Protein AF-E0DDF2-F1 (afdb_monomer_lite)

InterPro domains:
  IPR001127 Phosphotransferase system, sugar-specific permease EIIA type 1 [PF00358] (180-306)
  IPR001127 Phosphotransferase system, sugar-specific permease EIIA type 1 [PS51093] (196-305)
  IPR011055 Duplicated hybrid motif [G3DSA:2.70.70.10] (173-334)
  IPR011055 Duplicated hybrid motif [SSF51261] (172-332)
  IPR050890 Phosphotransferase system EIIA component [PTHR45008] (146-315)

Foldseek 3Di:
DPVCLLVVLVPPLADDLVSLVVLVVVCVVPVDPVSVVSCLSHPPVSHDVVVVVCCVPPPVLVVVCLPDPVSVLVVVVVVLVVDDVDDDDSLSSLLVSLVSQLSNCVVVVNLLSNLVSLLSNLSSCLVVVVLVVSVVSLVVSVVSCVVVVPPNDPSVVSVVSSVVSVVVVVVVVQVLQKDFFFAQAWAFKAALVPADPVRCVLFPPFFIWGDHPFQWGFGRAWAWFADAPPLRQKTWGWDATPVGWIWIKIKGFQAPPPPDDNPFKDAPDDHGDTDHGRHTGIGGDPCRRCVDPPNRRIIIIGGNDTRDPWDKDADDDPVPDRTDHGGHGGIMTGD

Radius of gyration: 32.61 Å; chains: 1; bounding box: 84×40×77 Å

Secondary structure (DSSP, 8-state):
--HHHHHHHHHSSS--HHHHHHHHHHHHHS--HHHHHHHTTS-GGGS-HHHHHHHHHHTHHHHHTTT-HHHHHHHHHHHHHT--SS---HHHHHHHHHHHHHHHHHHTT-HHHHHHHHHHHHHHHHHTT-HHHHHHHHHHHHHHHHHHT---S-HHHHHHHHHHHHHHHHHHHHHHTEEEEEPSS-EEEEEGGGS-HHHHTTSTTSEEEEEESSSEEE-SSSEEEEEE-TTS-EEEEEEE-TTS-EEEEEEE---SSS---GGGEEE---TT-EE-TT-EEEEE-HHHHT-SS-----EEEEEEEE-SS-EEEE-S-TTT-SEE-TTSEEEEEE-

Structure (mmCIF, N/CA/C/O backbone):
data_AF-E0DDF2-F1
#
_entry.id   AF-E0DDF2-F1
#
loop_
_atom_site.group_PDB
_atom_site.id
_atom_site.type_symbol
_atom_site.label_atom_id
_atom_site.label_alt_id
_atom_site.label_comp_id
_atom_site.label_asym_id
_atom_site.label_entity_id
_atom_site.label_seq_id
_atom_site.pdbx_PDB_ins_code
_atom_site.Cartn_x
_atom_site.Cartn_y
_atom_site.Cartn_z
_atom_site.occupancy
_atom_site.B_iso_or_equiv
_atom_site.auth_seq_id
_atom_site.auth_comp_id
_atom_site.auth_asym_id
_atom_site.auth_atom_id
_atom_site.pdbx_PDB_model_num
ATOM 1 N N . MET A 1 1 ? -33.109 -5.011 15.649 1.00 47.28 1 MET A N 1
ATOM 2 C CA . MET A 1 1 ? -33.188 -4.434 17.006 1.00 47.28 1 MET A CA 1
ATOM 3 C C . MET A 1 1 ? -34.199 -3.302 16.941 1.00 47.28 1 MET A C 1
ATOM 5 O O . MET A 1 1 ? -34.095 -2.498 16.024 1.00 47.28 1 MET A O 1
ATOM 9 N N . ASN A 1 2 ? -35.231 -3.294 17.784 1.00 40.03 2 ASN A N 1
ATOM 10 C CA . ASN A 1 2 ? -36.272 -2.268 17.706 1.00 40.03 2 ASN A CA 1
ATOM 11 C C . ASN A 1 2 ? -35.767 -1.014 18.437 1.00 40.03 2 ASN A C 1
ATOM 13 O O . ASN A 1 2 ? -35.813 -0.964 19.662 1.00 40.03 2 ASN A O 1
ATOM 17 N N . GLU A 1 3 ? -35.213 -0.042 17.704 1.00 34.09 3 GLU A N 1
ATOM 18 C CA . GLU A 1 3 ? -34.589 1.175 18.264 1.00 34.09 3 GLU A CA 1
ATOM 19 C C . GLU A 1 3 ? -35.489 1.890 19.281 1.00 34.09 3 GLU A C 1
ATOM 21 O O . GLU A 1 3 ? -35.003 2.403 20.284 1.00 34.09 3 GLU A O 1
ATOM 26 N N . SER A 1 4 ? -36.810 1.840 19.081 1.00 39.66 4 SER A N 1
ATOM 27 C CA . SER A 1 4 ? -37.793 2.420 20.000 1.00 39.66 4 SER A CA 1
ATOM 28 C C . SER A 1 4 ? -37.788 1.786 21.395 1.00 39.66 4 SER A C 1
ATOM 30 O O . SER A 1 4 ? -38.048 2.488 22.367 1.00 39.66 4 SER A O 1
ATOM 32 N N . PHE A 1 5 ? -37.513 0.482 21.508 1.00 43.34 5 PHE A N 1
ATOM 33 C CA . PHE A 1 5 ? -37.428 -0.214 22.797 1.00 43.34 5 PHE A CA 1
ATOM 34 C C . PHE A 1 5 ? -36.179 0.232 23.559 1.00 43.34 5 PHE A C 1
ATOM 36 O O . PHE A 1 5 ? -36.259 0.637 24.714 1.00 43.34 5 PHE A O 1
ATOM 43 N N . VAL A 1 6 ? -35.030 0.218 22.875 1.00 41.41 6 VAL A N 1
ATOM 44 C CA . VAL A 1 6 ? -33.732 0.580 23.457 1.00 41.41 6 VAL A CA 1
ATOM 45 C C . VAL A 1 6 ? -33.752 2.040 23.911 1.00 41.41 6 VAL A C 1
ATOM 47 O O . VAL A 1 6 ? -33.393 2.335 25.044 1.00 41.41 6 VAL A O 1
ATOM 50 N N . LEU A 1 7 ? -34.263 2.951 23.079 1.00 37.88 7 LEU A N 1
ATOM 51 C CA . LEU A 1 7 ? -34.379 4.371 23.419 1.00 37.88 7 LEU A CA 1
ATOM 52 C C . LEU A 1 7 ? -35.390 4.635 24.546 1.00 37.88 7 LEU A C 1
ATOM 54 O O . LEU A 1 7 ? -35.121 5.465 25.411 1.00 37.88 7 LEU A O 1
ATOM 58 N N . GLY A 1 8 ? -36.519 3.918 24.575 1.00 43.19 8 GLY A N 1
ATOM 59 C CA . GLY A 1 8 ? -37.520 4.037 25.640 1.00 43.19 8 GLY A CA 1
ATOM 60 C C . GLY A 1 8 ? -36.977 3.622 27.009 1.00 43.19 8 GLY A C 1
ATOM 61 O O . GLY A 1 8 ? -37.145 4.355 27.981 1.00 43.19 8 GLY A O 1
ATOM 62 N N . HIS A 1 9 ? -36.249 2.503 27.061 1.00 42.69 9 HIS A N 1
ATOM 63 C CA . HIS A 1 9 ? -35.613 1.999 28.282 1.00 42.69 9 HIS A CA 1
ATOM 64 C C . HIS A 1 9 ? -34.441 2.883 28.746 1.00 42.69 9 HIS A C 1
ATOM 66 O O . HIS A 1 9 ? -34.263 3.110 29.939 1.00 42.69 9 HIS A O 1
ATOM 72 N N . ILE A 1 10 ? -33.669 3.444 27.803 1.00 41.03 10 ILE A N 1
ATOM 73 C CA . ILE A 1 10 ? -32.595 4.414 28.088 1.00 41.03 10 ILE A CA 1
ATOM 74 C C . ILE A 1 10 ? -33.149 5.701 28.728 1.00 41.03 10 ILE A C 1
ATOM 76 O O . ILE A 1 10 ? -32.475 6.319 29.552 1.00 41.03 10 ILE A O 1
ATOM 80 N N . MET A 1 11 ? -34.365 6.125 28.369 1.00 37.31 11 MET A N 1
ATOM 81 C CA . MET A 1 11 ? -34.932 7.405 28.812 1.00 37.31 11 MET A CA 1
ATOM 82 C C . MET A 1 11 ? -35.699 7.352 30.144 1.00 37.31 11 MET A C 1
ATOM 84 O O . MET A 1 11 ? -35.836 8.391 30.792 1.00 37.31 11 MET A O 1
ATOM 88 N N . SER A 1 12 ? -36.202 6.194 30.582 1.00 45.25 12 SER A N 1
ATOM 89 C CA . SER A 1 12 ? -37.216 6.131 31.649 1.00 45.25 12 SER A CA 1
ATOM 90 C C . SER A 1 12 ? -36.686 6.115 33.091 1.00 45.25 12 SER A C 1
ATOM 92 O O . SER A 1 12 ? -37.494 6.218 34.012 1.00 45.25 12 SER A O 1
ATOM 94 N N . ARG A 1 13 ? -35.366 6.026 33.335 1.00 42.06 13 ARG A N 1
ATOM 95 C CA . ARG A 1 13 ? -34.707 5.846 34.664 1.00 42.06 13 ARG A CA 1
ATOM 96 C C . ARG A 1 13 ? -35.152 4.619 35.489 1.00 42.06 13 ARG A C 1
ATOM 98 O O . ARG A 1 13 ? -34.381 4.195 36.339 1.00 42.06 13 ARG A O 1
ATOM 105 N N . ASN A 1 14 ? -36.324 4.049 35.221 1.00 49.50 14 ASN A N 1
ATOM 106 C CA . ASN A 1 14 ? -36.856 2.791 35.735 1.00 49.50 14 ASN A CA 1
ATOM 107 C C . ASN A 1 14 ? -37.326 1.937 34.558 1.00 49.50 14 ASN A C 1
ATOM 109 O O . ASN A 1 14 ? -37.893 2.461 33.595 1.00 49.50 14 ASN A O 1
ATOM 113 N N . SER A 1 15 ? -37.138 0.630 34.657 1.00 58.69 15 SER A N 1
ATOM 114 C CA . SER A 1 15 ? -37.606 -0.322 33.659 1.00 58.69 15 SER A CA 1
ATOM 115 C C . SER A 1 15 ? -39.125 -0.409 33.654 1.00 58.69 15 SER A C 1
ATOM 117 O O . SER A 1 15 ? -39.745 -0.620 34.692 1.00 58.69 15 SER A O 1
ATOM 119 N N . ASP A 1 16 ? -39.728 -0.235 32.479 1.00 72.19 16 ASP A N 1
ATOM 120 C CA . ASP A 1 16 ? -41.154 -0.492 32.279 1.00 72.19 16 ASP A CA 1
ATOM 121 C C . ASP A 1 16 ? -41.422 -2.007 32.427 1.00 72.19 16 ASP A C 1
ATOM 123 O O . ASP A 1 16 ? -40.876 -2.786 31.635 1.00 72.19 16 ASP A O 1
ATOM 127 N N . PRO A 1 17 ? -42.232 -2.446 33.414 1.00 73.38 17 PRO A N 1
ATOM 128 C CA . PRO A 1 17 ? -42.495 -3.862 33.662 1.00 73.38 17 PRO A CA 1
ATOM 129 C C . PRO A 1 17 ? -43.060 -4.611 32.450 1.00 73.38 17 PRO A C 1
ATOM 131 O O . PRO A 1 17 ? -42.667 -5.753 32.217 1.00 73.38 17 PRO A O 1
ATOM 134 N N . GLU A 1 18 ? -43.910 -3.975 31.634 1.00 74.44 18 GLU A N 1
ATOM 135 C CA . GLU A 1 18 ? -44.466 -4.609 30.428 1.00 74.44 18 GLU A CA 1
ATOM 136 C C . GLU A 1 18 ? -43.384 -4.823 29.360 1.00 74.44 18 GLU A C 1
ATOM 138 O O . GLU A 1 18 ? -43.376 -5.825 28.641 1.00 74.44 18 GLU A O 1
ATOM 143 N N . MET A 1 19 ? -42.425 -3.897 29.268 1.00 68.31 19 MET A N 1
ATOM 144 C CA . MET A 1 19 ? -41.286 -4.024 28.359 1.00 68.31 19 MET A CA 1
ATOM 145 C C . MET A 1 19 ? -40.302 -5.099 28.815 1.00 68.31 19 MET A C 1
ATOM 147 O O . MET A 1 19 ? -39.782 -5.833 27.973 1.00 68.31 19 MET A O 1
ATOM 151 N N . VAL A 1 20 ? -40.062 -5.214 30.123 1.00 73.75 20 VAL A N 1
ATOM 152 C CA . VAL A 1 20 ? -39.233 -6.284 30.694 1.00 73.75 20 VAL A CA 1
ATOM 153 C C . VAL A 1 20 ? -39.863 -7.643 30.420 1.00 73.75 20 VAL A C 1
ATOM 155 O O . VAL A 1 20 ? -39.198 -8.526 29.879 1.00 73.75 20 VAL A O 1
ATOM 158 N N . GLU A 1 21 ? -41.155 -7.797 30.713 1.00 79.38 21 GLU A N 1
ATOM 159 C CA . GLU A 1 21 ? -41.890 -9.041 30.481 1.00 79.38 21 GLU A CA 1
ATOM 160 C C . GLU A 1 21 ? -41.863 -9.438 29.000 1.00 79.38 21 GLU A C 1
ATOM 162 O O . GLU A 1 21 ? -41.569 -10.585 28.659 1.00 79.38 21 GLU A O 1
ATOM 167 N N . ARG A 1 22 ? -42.063 -8.468 28.102 1.00 77.88 22 ARG A N 1
ATOM 168 C CA . ARG A 1 22 ? -41.982 -8.687 26.658 1.00 77.88 22 ARG A CA 1
ATOM 169 C C . ARG A 1 22 ? -40.586 -9.102 26.197 1.00 77.88 22 ARG A C 1
ATOM 171 O O . ARG A 1 22 ? -40.472 -10.054 25.430 1.00 77.88 22 ARG A O 1
ATOM 178 N N . ALA A 1 23 ? -39.532 -8.421 26.642 1.00 69.50 23 ALA A N 1
ATOM 179 C CA . ALA A 1 23 ? -38.158 -8.746 26.256 1.00 69.50 23 ALA A CA 1
ATOM 180 C C . ALA A 1 23 ? -37.738 -10.135 26.763 1.00 69.50 23 ALA A C 1
ATOM 182 O O . ALA A 1 23 ? -37.105 -10.903 26.034 1.00 69.50 23 ALA A O 1
ATOM 183 N N . VAL A 1 24 ? -38.149 -10.491 27.983 1.00 75.50 24 VAL A N 1
ATOM 184 C CA . VAL A 1 24 ? -37.951 -11.830 28.545 1.00 75.50 24 VAL A CA 1
ATOM 185 C C . VAL A 1 24 ? -38.711 -12.878 27.731 1.00 75.50 24 VAL A C 1
ATOM 187 O O . VAL A 1 24 ? -38.123 -13.895 27.370 1.00 75.50 24 VAL A O 1
ATOM 190 N N . ALA A 1 25 ? -39.976 -12.633 27.381 1.00 80.00 25 ALA A N 1
ATOM 191 C CA . ALA A 1 25 ? -40.775 -13.553 26.571 1.00 80.00 25 ALA A CA 1
ATOM 192 C C . ALA A 1 25 ? -40.209 -13.730 25.146 1.00 80.00 25 ALA A C 1
ATOM 194 O O . ALA A 1 25 ? -40.162 -14.844 24.614 1.00 80.00 25 ALA A O 1
ATOM 195 N N . GLU A 1 26 ? -39.729 -12.652 24.522 1.00 75.19 26 GLU A N 1
ATOM 196 C CA . GLU A 1 26 ? -39.063 -12.684 23.213 1.00 75.19 26 GLU A CA 1
ATOM 197 C C . GLU A 1 26 ? -37.745 -13.481 23.272 1.00 75.19 26 GLU A C 1
ATOM 199 O O . GLU A 1 26 ? -37.469 -14.291 22.384 1.00 75.19 26 GLU A O 1
ATOM 204 N N . TYR A 1 27 ? -36.953 -13.329 24.338 1.00 69.94 27 TYR A N 1
ATOM 205 C CA . TYR A 1 27 ? -35.747 -14.132 24.555 1.00 69.94 27 TYR A CA 1
ATOM 206 C C . TYR A 1 27 ? -36.058 -15.610 24.833 1.00 69.94 27 TYR A C 1
ATOM 208 O O . TYR A 1 27 ? -35.448 -16.485 24.224 1.00 69.94 27 TYR A O 1
ATOM 216 N N . GLN A 1 28 ? -37.027 -15.908 25.698 1.00 75.81 28 GLN A N 1
ATOM 217 C CA . GLN A 1 28 ? -37.405 -17.285 26.034 1.00 75.81 28 GLN A CA 1
ATOM 218 C C . GLN A 1 28 ? -37.982 -18.038 24.830 1.00 75.81 28 GLN A C 1
ATOM 220 O O . GLN A 1 28 ? -37.695 -19.219 24.641 1.00 75.81 28 GLN A O 1
ATOM 225 N N . SER A 1 29 ? -38.777 -17.359 23.999 1.00 75.69 29 SER A N 1
ATOM 226 C CA . SER A 1 29 ? -39.331 -17.946 22.775 1.00 75.69 29 SER A CA 1
ATOM 227 C C . SER A 1 29 ? -38.285 -18.099 21.668 1.00 75.69 29 SER A C 1
ATOM 229 O O . SER A 1 29 ? -38.310 -19.090 20.940 1.00 75.69 29 SER A O 1
ATOM 231 N N . THR A 1 30 ? -37.361 -17.140 21.534 1.00 71.38 30 THR A N 1
ATOM 232 C CA . THR A 1 30 ? -36.299 -17.155 20.519 1.00 71.38 30 THR A CA 1
ATOM 233 C C . THR A 1 30 ? -34.962 -16.692 21.123 1.00 71.38 30 THR A C 1
ATOM 235 O O . THR A 1 30 ? -34.623 -15.507 21.035 1.00 71.38 30 THR A O 1
ATOM 238 N N . PRO A 1 31 ? -34.159 -17.605 21.703 1.00 62.78 31 PRO A N 1
ATOM 239 C CA . PRO A 1 31 ? -32.922 -17.266 22.410 1.00 62.78 31 PRO A CA 1
ATOM 240 C C . PRO A 1 31 ? -31.764 -17.030 21.431 1.00 62.78 31 PRO A C 1
ATOM 242 O O . PRO A 1 31 ? -30.833 -17.824 21.318 1.00 62.78 31 PRO A O 1
ATOM 245 N N . ASN A 1 32 ? -31.844 -15.938 20.673 1.00 57.59 32 ASN A N 1
ATOM 246 C CA . ASN A 1 32 ? -30.799 -15.490 19.755 1.00 57.59 32 ASN A CA 1
ATOM 247 C C . ASN A 1 32 ? -30.036 -14.281 20.331 1.00 57.59 32 ASN A C 1
ATOM 249 O O . ASN A 1 32 ? -30.496 -13.629 21.268 1.00 57.59 32 ASN A O 1
ATOM 253 N N . LEU A 1 33 ? -28.889 -13.943 19.727 1.00 48.81 33 LEU A N 1
ATOM 254 C CA . LEU A 1 33 ? -28.048 -12.821 20.166 1.00 48.81 33 LEU A CA 1
ATOM 255 C C . LEU A 1 33 ? -28.811 -11.486 20.226 1.00 48.81 33 LEU A C 1
ATOM 257 O O . LEU A 1 33 ? -28.581 -10.691 21.127 1.00 48.81 33 LEU A O 1
ATOM 261 N N . THR A 1 34 ? -29.732 -11.235 19.293 1.00 50.34 34 THR A N 1
ATOM 262 C CA . THR A 1 34 ? -30.491 -9.972 19.256 1.00 50.34 34 THR A CA 1
ATOM 263 C C . THR A 1 34 ? -31.396 -9.837 20.478 1.00 50.34 34 THR A C 1
ATOM 265 O O . THR A 1 34 ? -31.413 -8.788 21.125 1.00 50.34 34 THR A O 1
ATOM 268 N N . ASN A 1 35 ? -32.109 -10.905 20.828 1.00 57.16 35 ASN A N 1
ATOM 269 C CA . ASN A 1 35 ? -33.004 -10.909 21.979 1.00 57.16 35 ASN A CA 1
ATOM 270 C C . ASN A 1 35 ? -32.207 -10.933 23.290 1.00 57.16 35 ASN A C 1
ATOM 272 O O . ASN A 1 35 ? -32.571 -10.239 24.231 1.00 57.16 35 ASN A O 1
ATOM 276 N N . PHE A 1 36 ? -31.061 -11.620 23.329 1.00 59.72 36 PHE A N 1
ATOM 277 C CA . PHE A 1 36 ? -30.153 -11.571 24.477 1.00 59.72 36 PHE A CA 1
ATOM 278 C C . PHE A 1 36 ? -29.590 -10.164 24.723 1.00 59.72 36 PHE A C 1
ATOM 280 O O . PHE A 1 36 ? -29.654 -9.661 25.841 1.00 59.72 36 PHE A O 1
ATOM 287 N N . CYS A 1 37 ? -29.100 -9.478 23.683 1.00 56.78 37 CYS A N 1
ATOM 288 C CA . CYS A 1 37 ? -28.603 -8.107 23.815 1.00 56.78 37 CYS A CA 1
ATOM 289 C C . CYS A 1 37 ? -29.676 -7.144 24.332 1.00 56.78 37 CYS A C 1
ATOM 291 O O . CYS A 1 37 ? -29.337 -6.156 24.966 1.00 56.78 37 CYS A O 1
ATOM 293 N N . THR A 1 38 ? -30.954 -7.439 24.094 1.00 59.47 38 THR A N 1
ATOM 294 C CA . THR A 1 38 ? -32.079 -6.648 24.604 1.00 59.47 38 THR A CA 1
ATOM 295 C C . THR A 1 38 ? -32.208 -6.773 26.129 1.00 59.47 38 THR A C 1
ATOM 297 O O . THR A 1 38 ? -32.502 -5.785 26.798 1.00 59.47 38 THR A O 1
ATOM 300 N N . LEU A 1 39 ? -31.894 -7.947 26.691 1.00 62.03 39 LEU A N 1
ATOM 301 C CA . LEU A 1 39 ? -31.869 -8.178 28.139 1.00 62.03 39 LEU A CA 1
ATOM 302 C C . LEU A 1 39 ? -30.720 -7.447 28.846 1.00 62.03 39 LEU A C 1
ATOM 304 O O . LEU A 1 39 ? -30.860 -7.097 30.011 1.00 62.03 39 LEU A O 1
ATOM 308 N N . LEU A 1 40 ? -29.611 -7.168 28.149 1.00 58.00 40 LEU A N 1
ATOM 309 C CA . LEU A 1 40 ? -28.459 -6.441 28.712 1.00 58.00 40 LEU A CA 1
ATOM 310 C C . LEU A 1 40 ? -28.775 -4.987 29.088 1.00 58.00 40 LEU A C 1
ATOM 312 O O . LEU A 1 40 ? -27.996 -4.355 29.798 1.00 58.00 40 LEU A O 1
ATOM 316 N N . PHE A 1 41 ? -29.895 -4.453 28.601 1.00 57.28 41 PHE A N 1
ATOM 317 C CA . PHE A 1 41 ? -30.363 -3.109 28.930 1.00 57.28 41 PHE A CA 1
ATOM 318 C C . PHE A 1 41 ? -31.351 -3.092 30.102 1.00 57.28 41 PHE A C 1
ATOM 320 O O . PHE A 1 41 ? -31.771 -2.010 30.501 1.00 57.28 41 PHE A O 1
ATOM 327 N N . ILE A 1 42 ? -31.708 -4.256 30.657 1.00 62.34 42 ILE A N 1
ATOM 328 C CA . ILE A 1 42 ? -32.617 -4.384 31.797 1.00 62.34 42 ILE A CA 1
ATOM 329 C C . ILE A 1 42 ? -31.780 -4.518 33.085 1.00 62.34 42 ILE A C 1
ATOM 331 O O . ILE A 1 42 ? -30.858 -5.337 33.128 1.00 62.34 42 ILE A O 1
ATOM 335 N N . PRO A 1 43 ? -32.086 -3.750 34.147 1.00 58.94 43 PRO A N 1
ATOM 336 C CA . PRO A 1 43 ? -31.585 -3.959 35.496 1.00 58.94 43 PRO A CA 1
ATOM 337 C C . PRO A 1 43 ? -31.579 -5.434 35.898 1.00 58.94 43 PRO A C 1
ATOM 339 O O . PRO A 1 43 ? -32.621 -6.086 35.838 1.00 58.94 43 PRO A O 1
ATOM 342 N N . PRO A 1 44 ? -30.457 -5.967 36.406 1.00 57.41 44 PRO A N 1
ATOM 343 C CA . PRO A 1 44 ? -30.418 -7.340 36.899 1.00 57.41 44 PRO A CA 1
ATOM 344 C C . PRO A 1 44 ? -31.451 -7.619 37.998 1.00 57.41 44 PRO A C 1
ATOM 346 O O . PRO A 1 44 ? -31.954 -8.731 38.088 1.00 57.41 44 PRO A O 1
ATOM 349 N N . ALA A 1 45 ? -31.792 -6.609 38.807 1.00 59.88 45 ALA A N 1
ATOM 350 C CA . ALA A 1 45 ? -32.824 -6.710 39.840 1.00 59.88 45 ALA A CA 1
ATOM 351 C C . ALA A 1 45 ? -34.248 -6.873 39.274 1.00 59.88 45 ALA A C 1
ATOM 353 O O . ALA A 1 45 ? -35.112 -7.400 39.970 1.00 59.88 45 ALA A O 1
ATOM 354 N N . ASP A 1 46 ? -34.469 -6.453 38.026 1.00 67.56 46 ASP A N 1
ATOM 355 C CA . ASP A 1 46 ? -35.772 -6.490 37.359 1.00 67.56 46 ASP A CA 1
ATOM 356 C C . ASP A 1 46 ? -35.902 -7.707 36.423 1.00 67.56 46 ASP A C 1
ATOM 358 O O . ASP A 1 46 ? -36.978 -7.975 35.890 1.00 67.56 46 ASP A O 1
ATOM 362 N N . LEU A 1 47 ? -34.827 -8.482 36.233 1.00 66.38 47 LEU A N 1
ATOM 363 C CA . LEU A 1 47 ? -34.855 -9.726 35.468 1.00 66.38 47 LEU A CA 1
ATOM 364 C C . LEU A 1 47 ? -35.346 -10.901 36.333 1.00 66.38 47 LEU A C 1
ATOM 366 O O . LEU A 1 47 ? -34.944 -11.034 37.492 1.00 66.38 47 LEU A O 1
ATOM 370 N N . PRO A 1 48 ? -36.158 -11.822 35.782 1.00 71.62 48 PRO A N 1
ATOM 371 C CA . PRO A 1 48 ? -36.540 -13.034 36.495 1.00 71.62 48 PRO A CA 1
ATOM 372 C C . PRO A 1 48 ? -35.317 -13.880 36.858 1.00 71.62 48 PRO A C 1
ATOM 374 O O . PRO A 1 48 ? -34.433 -14.086 36.023 1.00 71.62 48 PRO A O 1
ATOM 377 N N . ALA A 1 49 ? -35.317 -14.460 38.062 1.00 64.31 49 ALA A N 1
ATOM 378 C CA . ALA A 1 49 ? -34.254 -15.360 38.522 1.00 64.31 49 ALA A CA 1
ATOM 379 C C . ALA A 1 49 ? -33.976 -16.492 37.518 1.00 64.31 49 ALA A C 1
ATOM 381 O O . ALA A 1 49 ? -32.828 -16.798 37.244 1.00 64.31 49 ALA A O 1
ATOM 382 N N . THR A 1 50 ? -35.011 -17.006 36.846 1.00 65.44 50 THR A N 1
ATOM 383 C CA . THR A 1 50 ? -34.882 -18.037 35.804 1.00 65.44 50 THR A CA 1
ATOM 384 C C . THR A 1 50 ? -34.039 -17.612 34.603 1.00 65.44 50 THR A C 1
ATOM 386 O O . THR A 1 50 ? -33.454 -18.466 33.957 1.00 65.44 50 THR A O 1
ATOM 389 N N . VAL A 1 51 ? -33.988 -16.319 34.266 1.00 60.88 51 VAL A N 1
ATOM 390 C CA . VAL A 1 51 ? -33.103 -15.803 33.208 1.00 60.88 51 VAL A CA 1
ATOM 391 C C . VAL A 1 51 ? -31.667 -15.774 33.725 1.00 60.88 51 VAL A C 1
ATOM 393 O O . VAL A 1 51 ? -30.763 -16.225 33.032 1.00 60.88 51 VAL A O 1
ATOM 396 N N . LEU A 1 52 ? -31.468 -15.312 34.962 1.00 52.81 52 LEU A N 1
ATOM 397 C CA . LEU A 1 52 ? -30.163 -15.255 35.628 1.00 52.81 52 LEU A CA 1
ATOM 398 C C . LEU A 1 52 ? -29.588 -16.641 35.963 1.00 52.81 52 LEU A C 1
ATOM 400 O O . LEU A 1 52 ? -28.372 -16.777 36.023 1.00 52.81 52 LEU A O 1
ATOM 404 N N . ASP A 1 53 ? -30.441 -17.652 36.126 1.00 52.09 53 ASP A N 1
ATOM 405 C CA . ASP A 1 53 ? -30.085 -19.057 36.364 1.00 52.09 53 ASP A CA 1
ATOM 406 C C . ASP A 1 53 ? -29.785 -19.825 35.060 1.00 52.09 53 ASP A C 1
ATOM 408 O O . ASP A 1 53 ? -29.131 -20.867 35.099 1.00 52.09 53 ASP A O 1
ATOM 412 N N . ASP A 1 54 ? -30.221 -19.309 3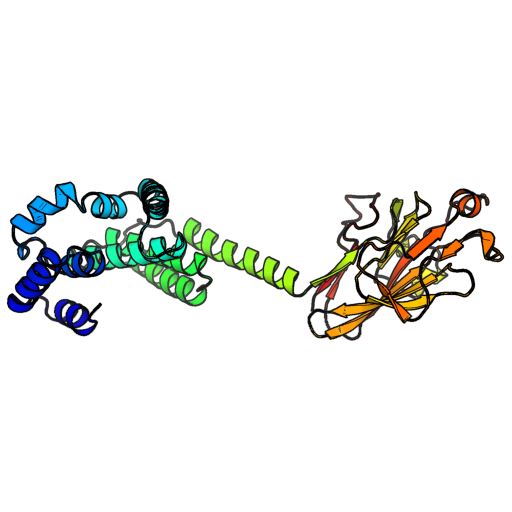3.902 1.00 48.56 54 ASP A N 1
ATOM 413 C CA . ASP A 1 54 ? -29.941 -19.847 32.553 1.00 48.56 54 ASP A CA 1
ATOM 414 C C . ASP A 1 54 ? -28.662 -19.214 31.940 1.00 48.56 54 ASP A C 1
ATOM 416 O O . ASP A 1 54 ? -27.964 -19.805 31.108 1.00 48.56 54 ASP A O 1
ATOM 420 N N . VAL A 1 55 ? -28.287 -18.018 32.420 1.00 42.66 55 VAL A N 1
ATOM 421 C CA . VAL A 1 55 ? -27.040 -17.288 32.101 1.00 42.66 55 VAL A CA 1
ATOM 422 C C . VAL A 1 55 ? -25.734 -18.059 32.418 1.00 42.66 55 VAL A C 1
ATOM 424 O O . VAL A 1 55 ? -24.805 -17.958 31.603 1.00 42.66 55 VAL A O 1
ATOM 427 N N . PRO A 1 56 ? -25.619 -18.884 33.486 1.00 38.59 56 PRO A N 1
ATOM 428 C CA . PRO A 1 56 ? -24.438 -19.693 33.791 1.00 38.59 56 PRO A CA 1
ATOM 429 C C . PRO A 1 56 ? -24.069 -20.667 32.664 1.00 38.59 56 PRO A C 1
ATOM 431 O O . PRO A 1 56 ? -22.902 -21.006 32.497 1.00 38.59 56 PRO A O 1
ATOM 434 N N . GLY A 1 57 ? -25.053 -21.109 31.870 1.00 43.19 57 GLY A N 1
ATOM 435 C CA . GLY A 1 57 ? -24.849 -22.100 30.810 1.00 43.19 57 GLY A CA 1
ATOM 436 C C . GLY A 1 57 ? -24.755 -21.536 29.391 1.00 43.19 57 GLY A C 1
ATOM 437 O O . GLY A 1 57 ? -24.156 -22.185 28.539 1.00 43.19 57 GLY A O 1
ATOM 438 N N . ARG A 1 58 ? -25.355 -20.367 29.109 1.00 43.19 58 ARG A N 1
ATOM 439 C CA . ARG A 1 58 ? -25.487 -19.848 27.728 1.00 43.19 58 ARG A CA 1
ATOM 440 C C . ARG A 1 58 ? -24.826 -18.493 27.459 1.00 43.19 58 ARG A C 1
ATOM 442 O O . ARG A 1 58 ? -24.625 -18.166 26.295 1.00 43.19 58 ARG A O 1
ATOM 449 N N . PHE A 1 59 ? -24.480 -17.714 28.494 1.00 45.88 59 PHE A N 1
ATOM 450 C CA . PHE A 1 59 ? -23.972 -16.338 28.325 1.00 45.88 59 PHE A CA 1
ATOM 451 C C . PHE A 1 59 ? -22.896 -15.893 29.331 1.00 45.88 59 PHE A C 1
ATOM 453 O O . PHE A 1 59 ? -22.433 -14.755 29.265 1.00 45.88 59 PHE A O 1
ATOM 460 N N . THR A 1 60 ? -22.436 -16.785 30.213 1.00 43.66 60 THR A N 1
ATOM 461 C CA . THR A 1 60 ? -21.273 -16.554 31.102 1.00 43.66 60 THR A CA 1
ATOM 462 C C . THR A 1 60 ? -20.028 -16.136 30.324 1.00 43.66 60 THR A C 1
ATOM 464 O O . THR A 1 60 ? -19.236 -15.310 30.772 1.00 43.66 60 THR A O 1
ATOM 467 N N . GLU A 1 61 ? -19.909 -16.633 29.103 1.00 42.75 61 GLU A N 1
ATOM 468 C CA . GLU A 1 61 ? -18.858 -16.296 28.152 1.00 42.75 61 GLU A CA 1
ATOM 469 C C . GLU A 1 61 ? -18.912 -14.822 27.697 1.00 42.75 61 GLU A C 1
ATOM 471 O O . GLU A 1 61 ? -17.884 -14.161 27.574 1.00 42.75 61 GLU A O 1
ATOM 476 N N . LEU A 1 62 ? -20.113 -14.252 27.543 1.00 44.75 62 LEU A N 1
ATOM 477 C CA . LEU A 1 62 ? -20.320 -12.834 27.222 1.00 44.75 62 LEU A CA 1
ATOM 478 C C . LEU A 1 62 ? -20.011 -11.915 28.407 1.00 44.75 62 LEU A C 1
ATOM 480 O O . LEU A 1 62 ? -19.589 -10.780 28.208 1.00 44.75 62 LEU A O 1
ATOM 484 N N . THR A 1 63 ? -20.152 -12.402 29.639 1.00 43.94 63 THR A N 1
ATOM 485 C CA . THR A 1 63 ? -19.686 -11.682 30.831 1.00 43.94 63 THR A CA 1
ATOM 486 C C . THR A 1 63 ? -18.160 -11.743 30.958 1.00 43.94 63 THR A C 1
ATOM 488 O O . THR A 1 63 ? -17.544 -10.748 31.331 1.00 43.94 63 THR A O 1
ATOM 491 N N . GLN A 1 64 ? -17.524 -12.854 30.569 1.00 43.38 64 GLN A N 1
ATOM 492 C CA . GLN A 1 64 ? -16.059 -12.985 30.503 1.00 43.38 64 GLN A CA 1
ATOM 493 C C . GLN A 1 64 ? -15.437 -12.088 29.415 1.00 43.38 64 GLN A C 1
ATOM 495 O O . GLN A 1 64 ? -14.406 -11.455 29.656 1.00 43.38 64 GLN A O 1
ATOM 500 N N . LEU A 1 65 ? -16.131 -11.910 28.283 1.00 44.53 65 LEU A N 1
ATOM 501 C CA . LEU A 1 65 ? -15.802 -10.933 27.232 1.00 44.53 65 LEU A CA 1
ATOM 502 C C . LEU A 1 65 ? -15.766 -9.473 27.718 1.00 44.53 65 LEU A C 1
ATOM 504 O O . LEU A 1 65 ? -15.176 -8.599 27.083 1.00 44.53 65 LEU A O 1
ATOM 508 N N . LEU A 1 66 ? -16.415 -9.179 28.844 1.00 45.81 66 LEU A N 1
ATOM 509 C CA . LEU A 1 66 ? -16.449 -7.842 29.426 1.00 45.81 66 LEU A CA 1
ATOM 510 C C . LEU A 1 66 ? -15.354 -7.623 30.473 1.00 45.81 66 LEU A C 1
ATOM 512 O O . LEU A 1 66 ? -15.213 -6.490 30.930 1.00 45.81 66 LEU A O 1
ATOM 516 N N . VAL A 1 67 ? -14.528 -8.620 30.810 1.00 42.06 67 VAL A N 1
ATOM 517 C CA . VAL A 1 67 ? -13.557 -8.533 31.921 1.00 42.06 67 VAL A CA 1
ATOM 518 C C . VAL A 1 67 ? -12.096 -8.654 31.461 1.00 42.06 67 VAL A C 1
ATOM 520 O O . VAL A 1 67 ? -11.250 -7.971 32.029 1.00 42.06 67 VAL A O 1
ATOM 523 N N . ASP A 1 68 ? -11.791 -9.390 30.385 1.00 51.50 68 ASP A N 1
ATOM 524 C CA . ASP A 1 68 ? -10.403 -9.630 29.942 1.00 51.50 68 ASP A CA 1
ATOM 525 C C . ASP A 1 68 ? -10.236 -9.465 28.417 1.00 51.50 68 ASP A C 1
ATOM 527 O O . ASP A 1 68 ? -10.867 -10.168 27.628 1.00 51.50 68 ASP A O 1
ATOM 531 N N . SER A 1 69 ? -9.382 -8.525 27.987 1.00 43.44 69 SER A N 1
ATOM 532 C CA . SER A 1 69 ? -9.155 -8.186 26.571 1.00 43.44 69 SER A CA 1
ATOM 533 C C . SER A 1 69 ? -8.469 -9.281 25.747 1.00 43.44 69 SER A C 1
ATOM 535 O O . SER A 1 69 ? -8.716 -9.368 24.545 1.00 43.44 69 SER A O 1
ATOM 537 N N . GLU A 1 70 ? -7.612 -10.099 26.356 1.00 45.41 70 GLU A N 1
ATOM 538 C CA . GLU A 1 70 ? -6.836 -11.136 25.660 1.00 45.41 70 GLU A CA 1
ATOM 539 C C . GLU A 1 70 ? -7.669 -12.416 25.497 1.00 45.41 70 GLU A C 1
ATOM 541 O O . GLU A 1 70 ? -7.724 -13.019 24.419 1.00 45.41 70 GLU A O 1
ATOM 546 N N . GLN A 1 71 ? -8.448 -12.748 26.530 1.00 50.38 71 GLN A N 1
ATOM 547 C CA . GLN A 1 71 ? -9.456 -13.808 26.457 1.00 50.38 71 GLN A CA 1
ATOM 548 C C . GLN A 1 71 ? -10.595 -13.440 25.501 1.00 50.38 71 GLN A C 1
ATOM 550 O O . GLN A 1 71 ? -11.081 -14.300 24.772 1.00 50.38 71 GLN A O 1
ATOM 555 N N . THR A 1 72 ? -10.958 -12.155 25.426 1.00 46.31 72 THR A N 1
ATOM 556 C CA . THR A 1 72 ? -11.968 -11.646 24.487 1.00 46.31 72 THR A CA 1
ATOM 557 C C . THR A 1 72 ? -11.599 -11.921 23.035 1.00 46.31 72 THR A C 1
ATOM 559 O O . THR A 1 72 ? -12.424 -12.425 22.279 1.00 46.31 72 THR A O 1
ATOM 562 N N . ALA A 1 73 ? -10.363 -11.619 22.630 1.00 46.06 73 ALA A N 1
ATOM 563 C CA . ALA A 1 73 ? -9.927 -11.824 21.250 1.00 46.06 73 ALA A CA 1
ATOM 564 C C . ALA A 1 73 ? -9.921 -13.314 20.865 1.00 46.06 73 ALA A C 1
ATOM 566 O O . ALA A 1 73 ? -10.442 -13.675 19.810 1.00 46.06 73 ALA A O 1
ATOM 567 N N . THR A 1 74 ? -9.398 -14.165 21.752 1.00 51.66 74 THR A N 1
ATOM 568 C CA . THR A 1 74 ? -9.322 -15.622 21.558 1.00 51.66 74 THR A CA 1
ATOM 569 C C . THR A 1 74 ? -10.717 -16.246 21.484 1.00 51.66 74 THR A C 1
ATOM 571 O O . THR A 1 74 ? -11.035 -16.952 20.530 1.00 51.66 74 THR A O 1
ATOM 574 N N . PHE A 1 75 ? -11.598 -15.893 22.424 1.00 51.38 75 PHE A N 1
ATOM 575 C CA . PHE A 1 75 ? -12.985 -16.354 22.459 1.00 51.38 75 PHE A CA 1
ATOM 576 C C . PHE A 1 75 ? -13.755 -16.002 21.180 1.00 51.38 75 PHE A C 1
ATOM 578 O O . PHE A 1 75 ? -14.446 -16.840 20.597 1.00 51.38 75 PHE A O 1
ATOM 585 N N . LEU A 1 76 ? -13.631 -14.751 20.730 1.00 49.00 76 LEU A N 1
ATOM 586 C CA . LEU A 1 76 ? -14.301 -14.260 19.529 1.00 49.00 76 LEU A CA 1
ATOM 587 C C . LEU A 1 76 ? -13.801 -14.961 18.259 1.00 49.00 76 LEU A C 1
ATOM 589 O O . LEU A 1 76 ? -14.589 -15.225 17.350 1.00 49.00 76 LEU A O 1
ATOM 593 N N . GLN A 1 77 ? -12.505 -15.273 18.201 1.00 51.44 77 GLN A N 1
ATOM 594 C CA . GLN A 1 77 ? -11.888 -15.992 17.091 1.00 51.44 77 GLN A CA 1
ATOM 595 C C . GLN A 1 77 ? -12.341 -17.461 17.043 1.00 51.44 77 GLN A C 1
ATOM 597 O O . GLN A 1 77 ? -12.686 -17.958 15.967 1.00 51.44 77 GLN A O 1
ATOM 602 N N . ASP A 1 78 ? -12.439 -18.118 18.200 1.00 53.53 78 ASP A N 1
ATOM 603 C CA . ASP A 1 78 ? -12.920 -19.497 18.317 1.00 53.53 78 ASP A CA 1
ATOM 604 C C . ASP A 1 78 ? -14.405 -19.616 17.945 1.00 53.53 78 ASP A C 1
ATOM 606 O O . ASP A 1 78 ? -14.776 -20.478 17.148 1.00 53.53 78 ASP A O 1
ATOM 610 N N . HIS A 1 79 ? -15.266 -18.712 18.415 1.00 48.34 79 HIS A N 1
ATOM 611 C CA . HIS A 1 79 ? -16.695 -18.736 18.077 1.00 48.34 79 HIS A CA 1
ATOM 612 C C . HIS A 1 79 ? -16.988 -18.371 16.613 1.00 48.34 79 HIS A C 1
ATOM 614 O O . HIS A 1 79 ? -17.897 -18.942 16.005 1.00 48.34 79 HIS A O 1
ATOM 620 N N . ALA A 1 80 ? -16.201 -17.478 16.000 1.00 46.81 80 ALA A N 1
ATOM 621 C CA . ALA A 1 80 ? -16.302 -17.194 14.566 1.00 46.81 80 ALA A CA 1
ATOM 622 C C . ALA A 1 80 ? -16.033 -18.446 13.706 1.00 46.81 80 ALA A C 1
ATOM 624 O O . ALA A 1 80 ? -16.630 -18.600 12.640 1.00 46.81 80 ALA A O 1
ATOM 625 N N . SER A 1 81 ? -15.186 -19.364 14.188 1.00 47.62 81 SER A N 1
ATOM 626 C CA . SER A 1 81 ? -14.872 -20.626 13.505 1.00 47.62 81 SER A CA 1
ATOM 627 C C . SER A 1 81 ? -15.981 -21.687 13.604 1.00 47.62 81 SER A C 1
ATOM 629 O O . SER A 1 81 ? -16.042 -22.581 12.761 1.00 47.62 81 SER A O 1
ATOM 631 N N . GLN A 1 82 ? -16.893 -21.568 14.580 1.00 45.81 82 GLN A N 1
ATOM 632 C CA . GLN A 1 82 ? -17.958 -22.548 1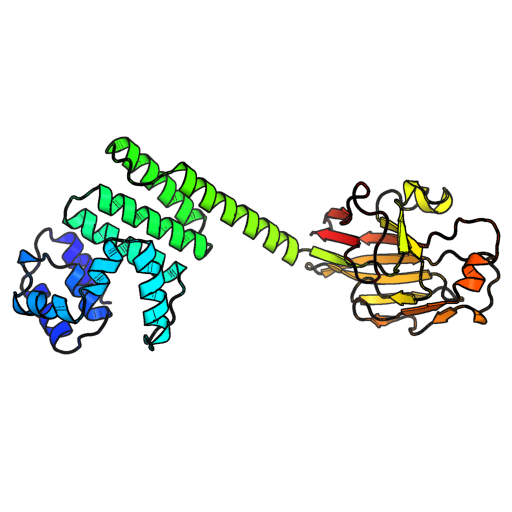4.852 1.00 45.81 82 GLN A CA 1
ATOM 633 C C . GLN A 1 82 ? -19.316 -22.212 14.208 1.00 45.81 82 GLN A C 1
ATOM 635 O O . GLN A 1 82 ? -20.297 -22.918 14.429 1.00 45.81 82 GLN A O 1
ATOM 640 N N . GLY A 1 83 ? -19.380 -21.183 13.355 1.00 42.09 83 GLY A N 1
ATOM 641 C CA . GLY A 1 83 ? -20.575 -20.890 12.558 1.00 42.09 83 GLY A CA 1
ATOM 642 C C . GLY A 1 83 ? -21.563 -19.950 13.246 1.00 42.09 83 GLY A C 1
ATOM 643 O O . GLY A 1 83 ? -22.729 -20.283 13.447 1.00 42.09 83 GLY A O 1
ATOM 644 N N . PHE A 1 84 ? -21.114 -18.732 13.546 1.00 38.31 84 PHE A N 1
ATOM 645 C CA . PHE A 1 84 ? -22.016 -17.617 13.827 1.00 38.31 84 PHE A CA 1
ATOM 646 C C . PHE A 1 84 ? -22.684 -17.146 12.516 1.00 38.31 84 PHE A C 1
ATOM 648 O O . PHE A 1 84 ? -22.000 -17.064 11.494 1.00 38.31 84 PHE A O 1
ATOM 655 N N . PRO A 1 85 ? -23.984 -16.787 12.491 1.00 39.72 85 PRO A N 1
ATOM 656 C CA . PRO A 1 85 ? -24.691 -16.411 11.254 1.00 39.72 85 PRO A CA 1
ATOM 657 C C . PRO A 1 85 ? -24.203 -15.096 10.615 1.00 39.72 85 PRO A C 1
ATOM 659 O O . PRO A 1 85 ? -24.699 -14.698 9.562 1.00 39.72 85 PRO A O 1
ATOM 662 N N . PHE A 1 86 ? -23.229 -14.423 11.233 1.00 42.50 86 PHE A N 1
ATOM 663 C CA . PHE A 1 86 ? -22.594 -13.213 10.730 1.00 42.50 86 PHE A CA 1
ATOM 664 C C . PHE A 1 86 ? -21.078 -13.318 10.908 1.00 42.50 86 PHE A C 1
ATOM 666 O O . PHE A 1 86 ? -20.593 -13.534 12.017 1.00 42.50 86 PHE A O 1
ATOM 673 N N . THR A 1 87 ? -20.320 -13.097 9.838 1.00 51.00 87 THR A N 1
ATOM 674 C CA . THR A 1 87 ? -18.874 -12.857 9.911 1.00 51.00 87 THR A CA 1
ATOM 675 C C . THR A 1 87 ? -18.625 -11.404 10.300 1.00 51.00 87 THR A C 1
ATOM 677 O O . THR A 1 87 ? -18.743 -10.507 9.464 1.00 51.00 87 THR A O 1
ATOM 680 N N . LEU A 1 88 ? -18.297 -11.163 11.570 1.00 50.53 88 LEU A N 1
ATOM 681 C CA . LEU A 1 88 ? -17.782 -9.876 12.039 1.00 50.53 88 LEU A CA 1
ATOM 682 C C . LEU A 1 88 ? -16.252 -9.922 12.063 1.00 50.53 88 LEU A C 1
ATOM 684 O O . LEU A 1 88 ? -15.662 -10.897 12.519 1.00 50.53 88 LEU A O 1
ATOM 688 N N . SER A 1 89 ? -15.601 -8.862 11.589 1.00 58.38 89 SER A N 1
ATOM 689 C CA . SER A 1 89 ? -14.156 -8.708 11.750 1.00 58.38 89 SER A CA 1
ATOM 690 C C . SER A 1 89 ? -13.794 -8.434 13.211 1.00 58.38 89 SER A C 1
ATOM 692 O O . SER A 1 89 ? -14.602 -7.892 13.970 1.00 58.38 89 SER A O 1
ATOM 694 N N . THR A 1 90 ? -12.548 -8.723 13.593 1.00 58.31 90 THR A N 1
ATOM 695 C CA . THR A 1 90 ? -12.004 -8.420 14.928 1.00 58.31 90 THR A CA 1
ATOM 696 C C . THR A 1 90 ? -12.287 -6.974 15.354 1.00 58.31 90 THR A C 1
ATOM 698 O O . THR A 1 90 ? -12.693 -6.725 16.485 1.00 58.31 90 THR A O 1
ATOM 701 N N . TRP A 1 91 ? -12.185 -6.016 14.427 1.00 71.62 91 TRP A N 1
ATOM 702 C CA . TRP A 1 91 ? -12.455 -4.597 14.688 1.00 71.62 91 TRP A CA 1
ATOM 703 C C . TRP A 1 91 ? -13.933 -4.281 14.912 1.00 71.62 91 TRP A C 1
ATOM 705 O O . TRP A 1 91 ? -14.271 -3.432 15.737 1.00 71.62 91 TRP A O 1
ATOM 715 N N . GLN A 1 92 ? -14.829 -4.948 14.177 1.00 61.41 92 GLN A N 1
ATOM 716 C CA . GLN A 1 92 ? -16.267 -4.809 14.400 1.00 61.41 92 GLN A CA 1
ATOM 717 C C . GLN A 1 92 ? -16.647 -5.350 15.775 1.00 61.41 92 GLN A C 1
ATOM 719 O O . GLN A 1 92 ? -17.417 -4.707 16.482 1.00 61.41 92 GLN A O 1
ATOM 724 N N . LEU A 1 93 ? -16.072 -6.485 16.169 1.00 61.97 93 LEU A N 1
ATOM 725 C CA . LEU A 1 93 ? -16.294 -7.060 17.489 1.00 61.97 93 LEU A CA 1
ATOM 726 C C . LEU A 1 93 ? -15.783 -6.133 18.589 1.00 61.97 93 LEU A C 1
ATOM 728 O O . LEU A 1 93 ? -16.526 -5.821 19.510 1.00 61.97 93 LEU A O 1
ATOM 732 N N . GLN A 1 94 ? -14.568 -5.605 18.446 1.00 62.19 94 GLN A N 1
ATOM 733 C CA . GLN A 1 94 ? -13.986 -4.690 19.424 1.00 62.19 94 GLN A CA 1
ATOM 734 C C . GLN A 1 94 ? -14.830 -3.424 19.622 1.00 62.19 94 GLN A C 1
ATOM 736 O O . GLN A 1 94 ? -15.067 -3.006 20.755 1.00 62.19 94 GLN A O 1
ATOM 741 N N . TYR A 1 95 ? -15.357 -2.859 18.531 1.00 70.31 95 TYR A N 1
ATOM 742 C CA . TYR A 1 95 ? -16.284 -1.733 18.602 1.00 70.31 95 TYR A CA 1
ATOM 743 C C . TYR A 1 95 ? -17.545 -2.079 19.409 1.00 70.31 95 TYR A C 1
ATOM 745 O O . TYR A 1 95 ? -17.907 -1.352 20.333 1.00 70.31 95 TYR A O 1
ATOM 753 N N . TRP A 1 96 ? -18.192 -3.206 19.100 1.00 70.25 96 TRP A N 1
ATOM 754 C CA . TRP A 1 96 ? -19.428 -3.619 19.770 1.00 70.25 96 TRP A CA 1
ATOM 755 C C . TRP A 1 96 ? -19.221 -4.003 21.238 1.00 70.25 96 TRP A C 1
ATOM 757 O O . TRP A 1 96 ? -20.035 -3.620 22.077 1.00 70.25 96 TRP A O 1
ATOM 767 N N . THR A 1 97 ? -18.114 -4.661 21.585 1.00 67.62 97 THR A N 1
ATOM 768 C CA . THR A 1 97 ? -17.744 -4.913 22.987 1.00 67.62 97 THR A CA 1
ATOM 769 C C . THR A 1 97 ? -17.582 -3.602 23.756 1.00 67.62 97 THR A C 1
ATOM 771 O O . THR A 1 97 ? -18.037 -3.483 24.894 1.00 67.62 97 THR A O 1
ATOM 774 N N . GLY A 1 98 ? -16.994 -2.583 23.122 1.00 69.44 98 GLY A N 1
ATOM 775 C CA . GLY A 1 98 ? -16.899 -1.245 23.694 1.00 69.44 98 GLY A CA 1
ATOM 776 C C . GLY A 1 98 ? -18.262 -0.597 23.953 1.00 69.44 98 GLY A C 1
ATOM 777 O O . GLY A 1 98 ? -18.471 -0.025 25.020 1.00 69.44 98 GLY A O 1
ATOM 778 N N . VAL A 1 99 ? -19.215 -0.716 23.020 1.00 72.75 99 VAL A N 1
ATOM 779 C CA . VAL A 1 99 ? -20.609 -0.253 23.205 1.00 72.75 99 VAL A CA 1
ATOM 780 C C . VAL A 1 99 ? -21.252 -0.911 24.424 1.00 72.75 99 VAL A C 1
ATOM 782 O O . VAL A 1 99 ? -21.763 -0.207 25.292 1.00 72.75 99 VAL A O 1
ATOM 785 N N . LEU A 1 100 ? -21.159 -2.236 24.540 1.00 67.25 100 LEU A N 1
ATOM 786 C CA . LEU A 1 100 ? -21.736 -2.972 25.668 1.00 67.25 100 LEU A CA 1
ATOM 787 C C . LEU A 1 100 ? -21.124 -2.553 27.013 1.00 67.25 100 LEU A C 1
ATOM 789 O O . LEU A 1 100 ? -21.858 -2.311 27.973 1.00 67.25 100 LEU A O 1
ATOM 793 N N . ARG A 1 101 ? -19.793 -2.402 27.081 1.00 69.69 101 ARG A N 1
ATOM 794 C CA . ARG A 1 101 ? -19.101 -1.936 28.295 1.00 69.69 101 ARG A CA 1
ATOM 795 C C . ARG A 1 101 ? -19.522 -0.527 28.713 1.00 69.69 101 ARG A C 1
ATOM 797 O O . ARG A 1 101 ? -19.745 -0.310 29.901 1.00 69.69 101 ARG A O 1
ATOM 804 N N . VAL A 1 102 ? -19.663 0.406 27.765 1.00 68.75 102 VAL A N 1
ATOM 805 C CA . VAL A 1 102 ? -20.134 1.773 28.054 1.00 68.75 102 VAL A CA 1
ATOM 806 C C . VAL A 1 102 ? -21.544 1.742 28.638 1.00 68.75 102 VAL A C 1
ATOM 808 O O . VAL A 1 102 ? -21.771 2.319 29.699 1.00 68.75 102 VAL A O 1
ATOM 811 N N . CYS A 1 103 ? -22.476 1.034 27.994 1.00 63.97 103 CYS A N 1
ATOM 812 C CA . CYS A 1 103 ? -23.859 0.938 28.465 1.00 63.97 103 CYS A CA 1
ATOM 813 C C . CYS A 1 103 ? -23.941 0.358 29.884 1.00 63.97 103 CYS A C 1
ATOM 815 O O . CYS A 1 103 ? -24.605 0.928 30.750 1.00 63.97 103 CYS A O 1
ATOM 817 N N . HIS A 1 104 ? -23.210 -0.727 30.143 1.00 60.28 104 HIS A N 1
ATOM 818 C CA . HIS A 1 104 ? -23.173 -1.364 31.456 1.00 60.28 104 HIS A CA 1
ATOM 819 C C . HIS A 1 104 ? -22.513 -0.477 32.525 1.00 60.28 104 HIS A C 1
ATOM 821 O O . HIS A 1 104 ? -23.025 -0.348 33.636 1.00 60.28 104 HIS A O 1
ATOM 827 N N . GLY A 1 105 ? -21.403 0.184 32.186 1.00 61.03 105 GLY A N 1
ATOM 828 C CA . GLY A 1 105 ? -20.716 1.108 33.085 1.00 61.03 105 GLY A CA 1
ATOM 829 C C . GLY A 1 105 ? -21.592 2.297 33.487 1.00 61.03 105 GLY A C 1
ATOM 830 O O . GLY A 1 105 ? -21.645 2.633 34.667 1.00 61.03 105 GLY A O 1
ATOM 831 N N . ILE A 1 106 ? -22.334 2.887 32.541 1.00 65.19 106 ILE A N 1
ATOM 832 C CA . ILE A 1 106 ? -23.287 3.974 32.822 1.00 65.19 106 ILE A CA 1
ATOM 833 C C . ILE A 1 106 ? -24.366 3.492 33.793 1.00 65.19 106 ILE A C 1
ATOM 835 O O . ILE A 1 106 ? -24.638 4.165 34.786 1.00 65.19 106 ILE A O 1
ATOM 839 N N . TYR A 1 107 ? -24.940 2.313 33.539 1.00 56.91 107 TYR A N 1
ATOM 840 C CA . TYR A 1 107 ? -25.974 1.730 34.391 1.00 56.91 107 TYR A CA 1
ATOM 841 C C . TYR A 1 107 ? -25.493 1.511 35.834 1.00 56.91 107 TYR A C 1
ATOM 843 O O . TYR A 1 107 ? -26.193 1.839 36.789 1.00 56.91 107 TYR A O 1
ATOM 851 N N . GLN A 1 108 ? -24.268 1.012 36.001 1.00 53.91 108 GLN A N 1
ATOM 852 C CA . GLN A 1 108 ? -23.675 0.770 37.317 1.00 53.91 108 GLN A CA 1
ATOM 853 C C . GLN A 1 108 ? -23.036 2.011 37.948 1.00 53.91 108 GLN A C 1
ATOM 855 O O . GLN A 1 108 ? -22.436 1.907 39.018 1.00 53.91 108 GLN A O 1
ATOM 860 N N . THR A 1 109 ? -23.101 3.178 37.299 1.00 70.50 109 THR A N 1
ATOM 861 C CA . THR A 1 109 ? -22.330 4.377 37.679 1.00 70.50 109 THR A CA 1
ATOM 862 C C . THR A 1 109 ? -20.822 4.100 37.839 1.00 70.50 109 THR A C 1
ATOM 864 O O . THR A 1 109 ? -20.122 4.743 38.617 1.00 70.50 109 THR A O 1
ATOM 867 N N . ASN A 1 110 ? -20.304 3.122 37.089 1.00 68.88 110 ASN A N 1
ATOM 868 C CA . ASN A 1 110 ? -18.926 2.647 37.136 1.00 68.88 110 ASN A CA 1
ATOM 869 C C . ASN A 1 110 ? -18.104 3.331 36.038 1.00 68.88 110 ASN A C 1
ATOM 871 O O . ASN A 1 110 ? -17.981 2.839 34.914 1.00 68.88 110 ASN A O 1
ATOM 875 N N . ILE A 1 111 ? -17.549 4.493 36.380 1.00 73.75 111 ILE A N 1
ATOM 876 C CA . ILE A 1 111 ? -16.776 5.340 35.464 1.00 73.75 111 ILE A CA 1
ATOM 877 C C . ILE A 1 111 ? -15.593 4.581 34.833 1.00 73.75 111 ILE A C 1
ATOM 879 O O . ILE A 1 111 ? -15.450 4.649 33.610 1.00 73.75 111 ILE A O 1
ATOM 883 N N . PRO A 1 112 ? -14.799 3.780 35.575 1.00 74.56 112 PRO A N 1
ATOM 884 C CA . PRO A 1 112 ? -13.758 2.956 34.965 1.00 74.56 112 PRO A CA 1
ATOM 885 C C . PRO A 1 112 ? -14.236 2.043 33.832 1.00 74.56 112 PRO A C 1
ATOM 887 O O . PRO A 1 112 ? -13.581 1.938 32.795 1.00 74.56 112 PRO A O 1
ATOM 890 N N . TRP A 1 113 ? -15.403 1.418 33.984 1.00 66.69 113 TRP A N 1
ATOM 891 C CA . TRP A 1 113 ? -15.981 0.567 32.941 1.00 66.69 113 TRP A CA 1
ATOM 892 C C . TRP A 1 113 ? -16.396 1.345 31.694 1.00 66.69 113 TRP A C 1
ATOM 894 O O . TRP A 1 113 ? -16.202 0.865 30.575 1.00 66.69 113 TRP A O 1
ATOM 904 N N . VAL A 1 114 ? -16.922 2.556 31.880 1.00 71.44 114 VAL A N 1
ATOM 905 C CA . VAL A 1 114 ? -17.264 3.457 30.774 1.00 71.44 114 VAL A CA 1
ATOM 906 C C . VAL A 1 114 ? -16.012 3.828 29.980 1.00 71.44 114 VAL A C 1
ATOM 908 O O . VAL A 1 114 ? -15.994 3.705 28.755 1.00 71.44 114 VAL A O 1
ATOM 911 N N . LEU A 1 115 ? -14.935 4.204 30.671 1.00 77.81 115 LEU A N 1
ATOM 912 C CA . LEU A 1 115 ? -13.665 4.585 30.050 1.00 77.81 115 LEU A CA 1
ATOM 913 C C . LEU A 1 115 ? -13.021 3.414 29.289 1.00 77.81 115 LEU A C 1
ATOM 915 O O . LEU A 1 115 ? -12.635 3.565 28.128 1.00 77.81 115 LEU A O 1
ATOM 919 N N . ALA A 1 116 ? -12.991 2.220 29.890 1.00 72.81 116 ALA A N 1
ATOM 920 C CA . ALA A 1 116 ? -12.504 1.007 29.231 1.00 72.81 116 ALA A CA 1
ATOM 921 C C . ALA A 1 116 ? -13.359 0.614 28.010 1.00 72.81 116 ALA A C 1
ATOM 923 O O . ALA A 1 116 ? -12.845 0.076 27.026 1.00 72.81 116 ALA A O 1
ATOM 924 N N . GLY A 1 117 ? -14.667 0.881 28.047 1.00 75.88 117 GLY A N 1
ATOM 925 C CA . GLY A 1 117 ? -15.558 0.682 26.908 1.00 75.88 117 GLY A CA 1
ATOM 926 C C . GLY A 1 117 ? -15.243 1.626 25.746 1.00 75.88 117 GLY A C 1
ATOM 927 O O . GLY A 1 117 ? -15.109 1.175 24.605 1.00 75.88 117 GLY A O 1
ATOM 928 N N . TYR A 1 118 ? -15.036 2.915 26.023 1.00 83.62 118 TYR A N 1
ATOM 929 C CA . TYR A 1 118 ? -14.656 3.884 24.993 1.00 83.62 118 TYR A CA 1
ATOM 930 C C . TYR A 1 118 ? -13.287 3.588 24.370 1.00 83.62 118 TYR A C 1
ATOM 932 O O . TYR A 1 118 ? -13.140 3.732 23.157 1.00 83.62 118 TYR A O 1
ATOM 940 N N . GLN A 1 119 ? -12.315 3.080 25.135 1.00 81.50 119 GLN A N 1
ATOM 941 C CA . GLN A 1 119 ? -11.038 2.611 24.580 1.00 81.50 119 GLN A CA 1
ATOM 942 C C . GLN A 1 119 ? -11.245 1.546 23.490 1.00 81.50 119 GLN A C 1
ATOM 944 O O . GLN A 1 119 ? -10.651 1.631 22.414 1.00 81.50 119 GLN A O 1
ATOM 949 N N . LEU A 1 120 ? -12.109 0.555 23.734 1.00 73.06 120 LEU A N 1
ATOM 950 C CA . LEU A 1 120 ? -12.405 -0.488 22.748 1.00 73.06 120 LEU A CA 1
ATOM 951 C C . LEU A 1 120 ? -13.137 0.067 21.520 1.00 73.06 120 LEU A C 1
ATOM 953 O O . LEU A 1 120 ? -12.826 -0.327 20.395 1.00 73.06 120 LEU A O 1
ATOM 957 N N . GLN A 1 121 ? -14.060 1.016 21.707 1.00 82.56 121 GLN A N 1
ATOM 958 C CA . GLN A 1 121 ? -14.711 1.690 20.581 1.00 82.56 121 GLN A CA 1
ATOM 959 C C . GLN A 1 121 ? -13.701 2.444 19.711 1.00 82.56 121 GLN A C 1
ATOM 961 O O . GLN A 1 121 ? -13.757 2.324 18.489 1.00 82.56 121 GLN A O 1
ATOM 966 N N . ILE A 1 122 ? -12.748 3.161 20.318 1.00 84.19 122 ILE A N 1
ATOM 967 C CA . ILE A 1 122 ? -11.671 3.864 19.605 1.00 84.19 122 ILE A CA 1
ATOM 968 C C . ILE A 1 122 ? -10.850 2.873 18.775 1.00 84.19 122 ILE A C 1
ATOM 970 O O . ILE A 1 122 ? -10.681 3.083 17.574 1.00 84.19 122 ILE A O 1
ATOM 974 N N . LEU A 1 123 ? -10.400 1.762 19.367 1.00 76.06 123 LEU A N 1
ATOM 975 C CA . LEU A 1 123 ? -9.632 0.732 18.654 1.00 76.06 123 LEU A CA 1
ATOM 976 C C . LEU A 1 123 ? -10.432 0.114 17.496 1.00 76.06 123 LEU A C 1
ATOM 978 O O . LEU A 1 123 ? -9.924 -0.007 16.379 1.00 76.06 123 LEU A O 1
ATOM 982 N N . GLY A 1 124 ? -11.713 -0.191 17.720 1.00 71.88 124 GLY A N 1
ATOM 983 C CA . GLY A 1 124 ? -12.607 -0.690 16.678 1.00 71.88 124 GLY A CA 1
ATOM 984 C C . GLY A 1 124 ? -12.837 0.316 15.542 1.00 71.88 124 GLY A C 1
ATOM 985 O O . GLY A 1 124 ? -12.882 -0.068 14.372 1.00 71.88 124 GLY A O 1
ATOM 986 N N . LEU A 1 125 ? -12.940 1.613 15.848 1.00 81.38 125 LEU A N 1
ATOM 987 C CA . LEU A 1 125 ? -13.055 2.678 14.847 1.00 81.38 125 LEU A CA 1
ATOM 988 C C . LEU A 1 125 ? -11.764 2.831 14.034 1.00 81.38 125 LEU A C 1
ATOM 990 O O . LEU A 1 125 ? -11.838 2.919 12.806 1.00 81.38 125 LEU A O 1
ATOM 994 N N . VAL A 1 126 ? -10.596 2.795 14.686 1.00 80.75 126 VAL A N 1
ATOM 995 C CA . VAL A 1 126 ? -9.282 2.836 14.022 1.00 80.75 126 VAL A CA 1
ATOM 996 C C . VAL A 1 126 ? -9.135 1.674 13.044 1.00 80.75 126 VAL A C 1
ATOM 998 O O . VAL A 1 126 ? -8.854 1.901 11.867 1.00 80.75 126 VAL A O 1
ATOM 1001 N N . GLY A 1 127 ? -9.405 0.446 13.491 1.00 72.62 127 GLY A N 1
ATOM 1002 C CA . GLY A 1 127 ? -9.313 -0.748 12.650 1.00 72.62 127 GLY A CA 1
ATOM 1003 C C . GLY A 1 127 ? -10.297 -0.774 11.475 1.00 72.62 127 GLY A C 1
ATOM 1004 O O . GLY A 1 127 ? -10.057 -1.432 10.465 1.00 72.62 127 GLY A O 1
ATOM 1005 N N . ARG A 1 128 ? -11.393 -0.010 11.564 1.00 81.12 128 ARG A N 1
ATOM 1006 C CA . ARG A 1 128 ? -12.367 0.197 10.477 1.00 81.12 128 ARG A CA 1
ATOM 1007 C C . ARG A 1 128 ? -12.064 1.419 9.602 1.00 81.12 128 ARG A C 1
ATOM 1009 O O . ARG A 1 128 ? -12.881 1.761 8.747 1.00 81.12 128 ARG A O 1
ATOM 1016 N N . GLY A 1 129 ? -10.947 2.109 9.833 1.00 79.00 129 GLY A N 1
ATOM 1017 C CA . GLY A 1 129 ? -10.562 3.321 9.105 1.00 79.00 129 GLY A CA 1
ATOM 1018 C C . GLY A 1 129 ? -11.408 4.561 9.431 1.00 79.00 129 GLY A C 1
ATOM 1019 O O . GLY A 1 129 ? -11.325 5.563 8.725 1.00 79.00 129 GLY A O 1
ATOM 1020 N N . LYS A 1 130 ? -12.224 4.540 10.493 1.00 84.19 130 LYS A N 1
ATOM 1021 C CA . LYS A 1 130 ? -13.073 5.664 10.937 1.00 84.19 130 LYS A CA 1
ATOM 1022 C C . LYS A 1 130 ? -12.304 6.595 11.882 1.00 84.19 130 LYS A C 1
ATOM 1024 O O . LYS A 1 130 ? -12.633 6.725 13.058 1.00 84.19 130 LYS A O 1
ATOM 1029 N N . ARG A 1 131 ? -11.247 7.218 11.359 1.00 83.06 131 ARG A N 1
ATOM 1030 C CA . ARG A 1 131 ? -10.211 7.903 12.155 1.00 83.06 131 ARG A CA 1
ATOM 1031 C C . ARG A 1 131 ? -10.677 9.197 12.814 1.00 83.06 131 ARG A C 1
ATOM 1033 O O . ARG A 1 131 ? -10.341 9.418 13.971 1.00 83.06 131 ARG A O 1
ATOM 1040 N N . ASP A 1 132 ? -11.483 10.000 12.125 1.00 84.94 132 ASP A N 1
ATOM 1041 C CA . ASP A 1 132 ? -11.998 11.255 12.690 1.00 84.94 132 ASP A CA 1
ATOM 1042 C C . ASP A 1 132 ? -12.876 10.980 13.915 1.00 84.94 132 ASP A C 1
ATOM 1044 O O . ASP A 1 132 ? -12.655 11.551 14.978 1.00 84.94 132 ASP A O 1
ATOM 1048 N N . ALA A 1 133 ? -13.774 9.996 13.799 1.00 83.88 133 ALA A N 1
ATOM 1049 C CA . ALA A 1 133 ? -14.604 9.535 14.909 1.00 83.88 133 ALA A CA 1
ATOM 1050 C C . ALA A 1 133 ? -13.764 8.941 16.054 1.00 83.88 133 ALA A C 1
ATOM 1052 O O . ALA A 1 133 ? -14.043 9.194 17.221 1.00 83.88 133 ALA A O 1
ATOM 1053 N N . ALA A 1 134 ? -12.712 8.173 15.739 1.00 87.00 134 ALA A N 1
ATOM 1054 C CA . ALA A 1 134 ? -11.801 7.645 16.755 1.00 87.00 134 ALA A CA 1
ATOM 1055 C C . ALA A 1 134 ? -11.064 8.766 17.508 1.00 87.00 134 ALA A C 1
ATOM 1057 O O . ALA A 1 134 ? -10.891 8.678 18.721 1.00 87.00 134 ALA A O 1
ATOM 1058 N N . ARG A 1 135 ? -10.644 9.825 16.803 1.00 90.25 135 ARG A N 1
ATOM 1059 C CA . ARG A 1 135 ? -9.930 10.967 17.385 1.00 90.25 135 ARG A CA 1
ATOM 1060 C C . ARG A 1 135 ? -10.841 11.847 18.233 1.00 90.25 135 ARG A C 1
ATOM 1062 O O . ARG A 1 135 ? -10.433 12.253 19.316 1.00 90.25 135 ARG A O 1
ATOM 1069 N N . GLU A 1 136 ? -12.059 12.105 17.772 1.00 90.50 136 GLU A N 1
ATOM 1070 C CA . GLU A 1 136 ? -13.075 12.811 18.556 1.00 90.50 136 GLU A CA 1
ATOM 1071 C C . GLU A 1 136 ? -13.368 12.059 19.862 1.00 90.50 136 GLU A C 1
ATOM 1073 O O . GLU A 1 136 ? -13.306 12.636 20.948 1.00 90.50 136 GLU A O 1
ATOM 1078 N N . LEU A 1 137 ? -13.582 10.744 19.773 1.00 87.25 137 LEU A N 1
ATOM 1079 C CA . LEU A 1 137 ? -13.858 9.917 20.943 1.00 87.25 137 LEU A CA 1
ATOM 1080 C C . LEU A 1 137 ? -12.654 9.829 21.898 1.00 87.25 137 LEU A C 1
ATOM 1082 O O . LEU A 1 137 ? -12.824 9.846 23.115 1.00 87.25 137 LEU A O 1
ATOM 1086 N N . PHE A 1 138 ? -11.428 9.795 21.367 1.00 90.94 138 PHE A N 1
ATOM 1087 C CA . PHE A 1 138 ? -10.197 9.854 22.161 1.00 90.94 138 PHE A CA 1
ATOM 1088 C C . PHE A 1 138 ? -10.068 11.162 22.954 1.00 90.94 138 PHE A C 1
ATOM 1090 O O . PHE A 1 138 ? -9.670 11.135 24.120 1.00 90.94 138 PHE A O 1
ATOM 1097 N N . GLN A 1 139 ? -10.425 12.303 22.355 1.00 90.75 139 GLN A N 1
ATOM 1098 C CA . GLN A 1 139 ? -10.420 13.595 23.049 1.00 90.75 139 GLN A CA 1
ATOM 1099 C C . GLN A 1 139 ? -11.422 13.610 24.209 1.00 90.75 139 GLN A C 1
ATOM 1101 O O . GLN A 1 139 ? -11.072 14.034 25.309 1.00 90.75 139 GLN A O 1
ATOM 1106 N N . GLN A 1 140 ? -12.632 13.086 23.987 1.00 88.00 140 GLN A N 1
ATOM 1107 C CA . GLN A 1 140 ? -13.656 12.965 25.030 1.00 88.00 140 GLN A CA 1
ATOM 1108 C C . GLN A 1 140 ? -13.209 12.038 26.170 1.00 88.00 140 GLN A C 1
ATOM 1110 O O . GLN A 1 140 ? -13.354 12.387 27.338 1.00 88.00 140 GLN A O 1
ATOM 1115 N N . LEU A 1 141 ? -12.617 10.884 25.842 1.00 87.12 141 LEU A N 1
ATOM 1116 C CA . LEU A 1 141 ? -12.085 9.942 26.831 1.00 87.12 141 LEU A CA 1
ATOM 1117 C C . LEU A 1 141 ? -10.970 10.579 27.668 1.00 87.12 141 LEU A C 1
ATOM 1119 O O . LEU A 1 141 ? -10.959 10.427 28.887 1.00 87.12 141 LEU A O 1
ATOM 1123 N N . SER A 1 142 ? -10.054 11.306 27.023 1.00 86.50 142 SER A N 1
ATOM 1124 C CA . SER A 1 142 ? -8.937 11.977 27.698 1.00 86.50 142 SER A CA 1
ATOM 1125 C C . SER A 1 142 ? -9.435 13.017 28.704 1.00 86.50 142 SER A C 1
ATOM 1127 O O . SER A 1 142 ? -9.007 13.000 29.855 1.00 86.50 142 SER A O 1
ATOM 1129 N N . ALA A 1 143 ? -10.396 13.853 28.295 1.00 85.62 143 ALA A N 1
ATOM 1130 C CA . ALA A 1 143 ? -11.027 14.836 29.173 1.00 85.62 143 ALA A CA 1
ATOM 1131 C C . ALA A 1 143 ? -11.761 14.172 30.352 1.00 85.62 143 ALA A C 1
ATOM 1133 O O . ALA A 1 143 ? -11.636 14.619 31.488 1.00 85.62 143 ALA A O 1
ATOM 1134 N N . ALA A 1 144 ? -12.469 13.065 30.105 1.00 80.88 144 ALA A N 1
ATOM 1135 C CA . ALA A 1 144 ? -13.172 12.332 31.155 1.00 80.88 144 ALA A CA 1
ATOM 1136 C C . ALA A 1 144 ? -12.213 11.687 32.176 1.00 80.88 144 ALA A C 1
ATOM 1138 O O . ALA A 1 144 ? -12.493 11.712 33.372 1.00 80.88 144 ALA A O 1
ATOM 1139 N N . GLN A 1 145 ? -11.072 11.125 31.755 1.00 82.62 145 GLN A N 1
ATOM 1140 C CA . GLN A 1 145 ? -10.090 10.589 32.713 1.00 82.62 145 GLN A CA 1
ATOM 1141 C C . GLN A 1 145 ? -9.501 11.669 33.616 1.00 82.62 145 GLN A C 1
ATOM 1143 O O . GLN A 1 145 ? -9.299 11.412 34.801 1.00 82.62 145 GLN A O 1
ATOM 1148 N N . GLU A 1 146 ? -9.238 12.854 33.063 1.00 83.25 146 GLU A N 1
ATOM 1149 C CA . GLU A 1 146 ? -8.737 14.000 33.821 1.00 83.25 146 GLU A CA 1
ATOM 1150 C C . GLU A 1 146 ? -9.783 14.500 34.828 1.00 83.25 146 GLU A C 1
ATOM 1152 O O . GLU A 1 146 ? -9.469 14.661 36.006 1.00 83.25 146 GLU A O 1
ATOM 1157 N N . GLU A 1 147 ? -11.040 14.665 34.398 1.00 82.38 147 GLU A N 1
ATOM 1158 C CA . GLU A 1 147 ? -12.142 15.121 35.256 1.00 82.38 147 GLU A CA 1
ATOM 1159 C C . GLU A 1 147 ? -12.420 14.156 36.419 1.00 82.38 147 GLU A C 1
ATOM 1161 O O . GLU A 1 147 ? -12.620 14.588 37.556 1.00 82.38 147 GLU A O 1
ATOM 1166 N N . TYR A 1 148 ? -12.417 12.847 36.151 1.00 79.38 148 TYR A N 1
ATOM 1167 C CA . TYR A 1 148 ? -12.769 11.826 37.141 1.00 79.38 148 TYR A CA 1
ATOM 1168 C C . TYR A 1 148 ? -11.568 11.211 37.877 1.00 79.38 148 TYR A C 1
ATOM 1170 O O . TYR A 1 148 ? -11.769 10.371 38.755 1.00 79.38 148 TYR A O 1
ATOM 1178 N N . GLY A 1 149 ? -10.331 11.594 37.540 1.00 77.00 149 GLY A N 1
ATOM 1179 C CA . GLY A 1 149 ? -9.109 11.069 38.165 1.00 77.00 149 GLY 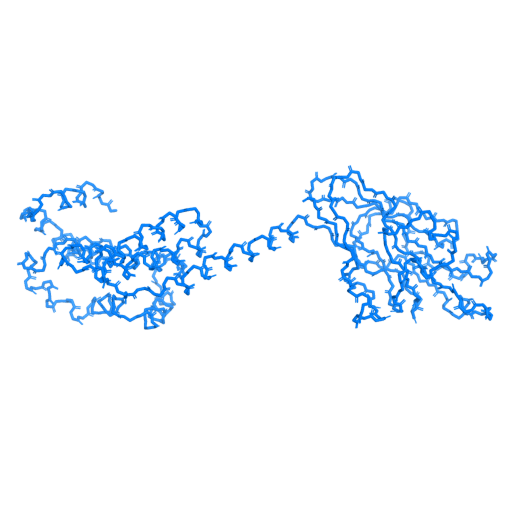A CA 1
ATOM 1180 C C . GLY A 1 149 ? -8.932 9.551 38.022 1.00 77.00 149 GLY A C 1
ATOM 1181 O O . GLY A 1 149 ? -8.344 8.910 38.893 1.00 77.00 149 GLY A O 1
ATOM 1182 N N . ALA A 1 150 ? -9.482 8.959 36.959 1.00 72.19 150 ALA A N 1
ATOM 1183 C CA . ALA A 1 150 ? -9.507 7.516 36.739 1.00 72.19 150 ALA A CA 1
ATOM 1184 C C . ALA A 1 150 ? -8.486 7.117 35.658 1.00 72.19 150 ALA A C 1
ATOM 1186 O O . ALA A 1 150 ? -8.791 7.149 34.467 1.00 72.19 150 ALA A O 1
ATOM 1187 N N . GLU A 1 151 ? -7.278 6.718 36.070 1.00 71.88 151 GLU A N 1
ATOM 1188 C CA . GLU A 1 151 ? -6.215 6.219 35.177 1.00 71.88 151 GLU A CA 1
ATOM 1189 C C . GLU A 1 151 ? -6.486 4.775 34.718 1.00 71.88 151 GLU A C 1
ATOM 1191 O O . GLU A 1 151 ? -5.846 3.818 35.150 1.00 71.88 151 GLU A O 1
ATOM 1196 N N . VAL A 1 152 ? -7.479 4.600 33.850 1.00 67.94 152 VAL A N 1
ATOM 1197 C CA . VAL A 1 152 ? -7.916 3.276 33.370 1.00 67.94 152 VAL A CA 1
ATOM 1198 C C . VAL A 1 152 ? -7.325 2.951 31.999 1.00 67.94 152 VAL A C 1
ATOM 1200 O O . VAL A 1 152 ? -7.073 1.795 31.668 1.00 67.94 152 VAL A O 1
ATOM 1203 N N . VAL A 1 153 ? -7.064 3.984 31.207 1.00 74.38 153 VAL A N 1
ATOM 1204 C CA . VAL A 1 153 ? -6.567 3.928 29.840 1.00 74.38 153 VAL A CA 1
ATOM 1205 C C . VAL A 1 153 ? -5.229 4.644 29.778 1.00 74.38 153 VAL A C 1
ATOM 1207 O O . VAL A 1 153 ? -5.115 5.830 30.098 1.00 74.38 153 VAL A O 1
ATOM 1210 N N . LYS A 1 154 ? -4.214 3.936 29.285 1.00 81.69 154 LYS A N 1
ATOM 1211 C CA . LYS A 1 154 ? -2.916 4.521 28.953 1.00 81.69 154 LYS A CA 1
ATOM 1212 C C . LYS A 1 154 ? -3.037 5.353 27.677 1.00 81.69 154 LYS A C 1
ATOM 1214 O O . LYS A 1 154 ? -2.907 4.837 26.565 1.00 81.69 154 LYS A O 1
ATOM 1219 N N . LEU A 1 155 ? -3.318 6.644 27.842 1.00 82.50 155 LEU A N 1
ATOM 1220 C CA . LEU A 1 155 ? -3.603 7.564 26.735 1.00 82.50 155 LEU A CA 1
ATOM 1221 C C . LEU A 1 155 ? -2.464 7.634 25.712 1.00 82.50 155 LEU A C 1
ATOM 1223 O O . LEU A 1 155 ? -2.727 7.674 24.514 1.00 82.50 155 LEU A O 1
ATOM 1227 N N . GLU A 1 156 ? -1.212 7.585 26.166 1.00 84.06 156 GLU A N 1
ATOM 1228 C CA . GLU A 1 156 ? -0.027 7.646 25.301 1.00 84.06 156 GLU A CA 1
ATOM 1229 C C . GLU A 1 156 ? 0.068 6.446 24.346 1.00 84.06 156 GLU A C 1
ATOM 1231 O O . GLU A 1 156 ? 0.340 6.614 23.154 1.00 84.06 156 GLU A O 1
ATOM 1236 N N . GLU A 1 157 ? -0.199 5.237 24.852 1.00 76.81 157 GLU A N 1
ATOM 1237 C CA . GLU A 1 157 ? -0.200 4.005 24.055 1.00 76.81 157 GLU A CA 1
ATOM 1238 C C . GLU A 1 157 ? -1.348 4.020 23.030 1.00 76.81 157 GLU A C 1
ATOM 1240 O O . GLU A 1 157 ? -1.156 3.669 21.862 1.00 76.81 157 GLU A O 1
ATOM 1245 N N . LEU A 1 158 ? -2.533 4.490 23.434 1.00 79.31 158 LEU A N 1
ATOM 1246 C CA . LEU A 1 158 ? -3.702 4.586 22.557 1.00 79.31 158 LEU A CA 1
ATOM 1247 C C . LEU A 1 158 ? -3.513 5.640 21.449 1.00 79.31 158 LEU A C 1
ATOM 1249 O O . LEU A 1 158 ? -3.833 5.386 20.288 1.00 79.31 158 LEU A O 1
ATOM 1253 N N . ASP A 1 159 ? -2.934 6.794 21.778 1.00 86.31 159 ASP A N 1
ATOM 1254 C CA . ASP A 1 159 ? -2.597 7.851 20.817 1.00 86.31 159 ASP A CA 1
ATOM 1255 C C . ASP A 1 159 ? -1.501 7.396 19.837 1.00 86.31 159 ASP A C 1
ATOM 1257 O O . ASP A 1 159 ? -1.576 7.644 18.630 1.00 86.31 159 ASP A O 1
ATOM 1261 N N . HIS A 1 160 ? -0.497 6.650 20.319 1.00 81.19 160 HIS A N 1
ATOM 1262 C CA . HIS A 1 160 ? 0.484 5.999 19.447 1.00 81.19 160 HIS A CA 1
ATOM 1263 C C . HIS A 1 160 ? -0.193 5.074 18.427 1.00 81.19 160 HIS A C 1
ATOM 1265 O O . HIS A 1 160 ? 0.113 5.153 17.236 1.00 81.19 160 HIS A O 1
ATOM 1271 N N . TYR A 1 161 ? -1.146 4.251 18.868 1.00 76.19 161 TYR A N 1
ATOM 1272 C CA . TYR A 1 161 ? -1.878 3.334 17.997 1.00 76.19 161 TYR A CA 1
ATOM 1273 C C . TYR A 1 161 ? -2.680 4.067 16.908 1.00 76.19 161 TYR A C 1
ATOM 1275 O O . TYR A 1 161 ? -2.586 3.722 15.727 1.00 76.19 161 TYR A O 1
ATOM 1283 N N . ILE A 1 162 ? -3.409 5.128 17.279 1.00 84.00 162 ILE A N 1
ATOM 1284 C CA . ILE A 1 162 ? -4.164 5.968 16.333 1.00 84.00 162 ILE A CA 1
ATOM 1285 C C . ILE A 1 162 ? -3.221 6.569 15.281 1.00 84.00 162 ILE A C 1
ATOM 1287 O O . ILE A 1 162 ? -3.486 6.470 14.081 1.00 84.00 162 ILE A O 1
ATOM 1291 N N . ARG A 1 163 ? -2.092 7.150 15.708 1.00 84.12 163 ARG A N 1
ATOM 1292 C CA . ARG A 1 163 ? -1.105 7.759 14.798 1.00 84.12 163 ARG A CA 1
ATOM 1293 C C . ARG A 1 163 ? -0.420 6.740 13.892 1.00 84.12 163 ARG A C 1
ATOM 1295 O O . ARG A 1 163 ? -0.174 7.034 12.724 1.00 84.12 163 ARG A O 1
ATOM 1302 N N . HIS A 1 164 ? -0.117 5.548 14.399 1.00 78.12 164 HIS A N 1
ATOM 1303 C CA . HIS A 1 164 ? 0.482 4.483 13.596 1.00 78.12 164 HIS A CA 1
ATOM 1304 C C . HIS A 1 164 ? -0.472 4.007 12.491 1.00 78.12 164 HIS A C 1
ATOM 1306 O O . HIS A 1 164 ? -0.075 3.839 11.339 1.00 78.12 164 HIS A O 1
ATOM 1312 N N . ALA A 1 165 ? -1.762 3.869 12.796 1.00 72.81 165 ALA A N 1
ATOM 1313 C CA . ALA A 1 165 ? -2.760 3.524 11.787 1.00 72.81 165 ALA A CA 1
ATOM 1314 C C . ALA A 1 165 ? -2.907 4.601 10.692 1.00 72.81 165 ALA A C 1
ATOM 1316 O O . ALA A 1 165 ? -3.263 4.287 9.556 1.00 72.81 165 ALA A O 1
ATOM 1317 N N . GLU A 1 166 ? -2.624 5.869 11.000 1.00 74.00 166 GLU A N 1
ATOM 1318 C CA . GLU A 1 166 ? -2.596 6.955 10.012 1.00 74.00 166 GLU A CA 1
ATOM 1319 C C . GLU A 1 166 ? -1.363 6.914 9.109 1.00 74.00 166 GLU A C 1
ATOM 1321 O O . GLU A 1 166 ? -1.461 7.221 7.919 1.00 74.00 166 GLU A O 1
ATOM 1326 N N . THR A 1 167 ? -0.192 6.563 9.644 1.00 72.06 167 THR A N 1
ATOM 1327 C CA . THR A 1 167 ? 1.039 6.487 8.845 1.00 72.06 167 THR A CA 1
ATOM 1328 C C . THR A 1 167 ? 1.010 5.309 7.882 1.00 72.06 167 THR A C 1
ATOM 1330 O O . THR A 1 167 ? 1.380 5.484 6.721 1.00 72.06 167 THR A O 1
ATOM 1333 N N . VAL A 1 168 ? 0.512 4.151 8.324 1.00 67.00 168 VAL A N 1
ATOM 1334 C CA . VAL A 1 168 ? 0.339 2.960 7.477 1.00 67.00 168 VAL A CA 1
ATOM 1335 C C . VAL A 1 168 ? -0.615 3.248 6.317 1.00 67.00 168 VAL A C 1
ATOM 1337 O O . VAL A 1 168 ? -0.307 2.927 5.173 1.00 67.00 168 VAL A O 1
ATOM 1340 N N . ASP A 1 169 ? -1.730 3.929 6.576 1.00 61.53 169 ASP A N 1
ATOM 1341 C CA . ASP A 1 169 ? -2.693 4.292 5.533 1.00 61.53 169 ASP A CA 1
ATOM 1342 C C . ASP A 1 169 ? -2.119 5.299 4.541 1.00 61.53 169 ASP A C 1
ATOM 1344 O O . ASP A 1 169 ? -2.242 5.120 3.335 1.00 61.53 169 ASP A O 1
ATOM 1348 N N . LYS A 1 170 ? -1.406 6.322 5.028 1.00 60.78 170 LYS A N 1
ATOM 1349 C CA . LYS A 1 170 ? -0.703 7.274 4.159 1.00 60.78 170 LYS A CA 1
ATOM 1350 C C . LYS A 1 170 ? 0.338 6.580 3.284 1.00 60.78 170 LYS A C 1
ATOM 1352 O O . LYS A 1 170 ? 0.505 6.968 2.133 1.00 60.78 170 LYS A O 1
ATOM 1357 N N . GLN A 1 171 ? 1.035 5.568 3.797 1.00 58.53 171 GLN A N 1
ATOM 1358 C CA . GLN A 1 171 ? 1.990 4.780 3.016 1.00 58.53 171 GLN A CA 1
ATOM 1359 C C . GLN A 1 171 ? 1.288 3.878 1.994 1.00 58.53 171 GLN A C 1
ATOM 1361 O O . GLN A 1 171 ? 1.712 3.846 0.842 1.00 58.53 171 GLN A O 1
ATOM 1366 N N . ALA A 1 172 ? 0.191 3.217 2.371 1.00 53.97 172 ALA A N 1
ATOM 1367 C CA . ALA A 1 172 ? -0.611 2.395 1.467 1.00 53.97 172 ALA A CA 1
ATOM 1368 C C . ALA A 1 172 ? -1.261 3.231 0.352 1.00 53.97 172 ALA A C 1
ATOM 1370 O O . ALA A 1 172 ? -1.211 2.851 -0.814 1.00 53.97 172 ALA A O 1
ATOM 1371 N N . HIS A 1 173 ? -1.787 4.410 0.684 1.00 53.28 173 HIS A N 1
ATOM 1372 C CA . HIS A 1 173 ? -2.370 5.345 -0.276 1.00 53.28 173 HIS A CA 1
ATOM 1373 C C . HIS A 1 173 ? -1.309 5.949 -1.207 1.00 53.28 173 HIS A C 1
ATOM 1375 O O . HIS A 1 173 ? -1.526 6.141 -2.400 1.00 53.28 173 HIS A O 1
ATOM 1381 N N . ARG A 1 174 ? -0.102 6.188 -0.684 1.00 55.66 174 ARG A N 1
ATOM 1382 C CA . ARG A 1 174 ? 1.041 6.606 -1.499 1.00 55.66 174 ARG A CA 1
ATOM 1383 C C . ARG A 1 174 ? 1.525 5.491 -2.426 1.00 55.66 174 ARG A C 1
ATOM 1385 O O . ARG A 1 174 ? 1.977 5.796 -3.520 1.00 55.66 174 ARG A O 1
ATOM 1392 N N . ALA A 1 175 ? 1.412 4.228 -2.014 1.00 55.19 175 ALA A N 1
ATOM 1393 C CA . ALA A 1 175 ? 1.715 3.072 -2.854 1.00 55.19 175 ALA A CA 1
ATOM 1394 C C . ALA A 1 175 ? 0.635 2.820 -3.923 1.00 55.19 175 ALA A C 1
ATOM 1396 O O . ALA A 1 175 ? 0.983 2.444 -5.037 1.00 55.19 175 ALA A O 1
ATOM 1397 N N . SER A 1 176 ? -0.650 3.068 -3.631 1.00 58.91 176 SER A N 1
ATOM 1398 C CA . SER A 1 176 ? -1.732 2.952 -4.625 1.00 58.91 176 SER A CA 1
ATOM 1399 C C . SER A 1 176 ? -1.690 4.049 -5.691 1.00 58.91 176 SER A C 1
ATOM 1401 O O . SER A 1 176 ? -2.146 3.831 -6.808 1.00 58.91 176 SER A O 1
ATOM 1403 N N . ASN A 1 177 ? -1.108 5.204 -5.359 1.00 67.81 177 ASN A N 1
ATOM 1404 C CA . ASN A 1 177 ? -0.953 6.350 -6.258 1.00 67.81 177 ASN A CA 1
ATOM 1405 C C . ASN A 1 177 ? 0.476 6.454 -6.826 1.00 67.81 177 ASN A C 1
ATOM 1407 O O . ASN A 1 177 ? 0.935 7.544 -7.179 1.00 67.81 177 ASN A O 1
ATOM 1411 N N . ALA A 1 178 ? 1.200 5.331 -6.885 1.00 78.25 178 ALA A N 1
ATOM 1412 C CA . ALA A 1 178 ? 2.561 5.292 -7.397 1.00 78.25 178 ALA A CA 1
ATOM 1413 C C . ALA A 1 178 ? 2.710 4.424 -8.651 1.00 78.25 178 ALA A C 1
ATOM 1415 O O . ALA A 1 178 ? 2.211 3.303 -8.716 1.00 78.25 178 ALA A O 1
ATOM 1416 N N . VAL A 1 179 ? 3.496 4.912 -9.611 1.00 86.56 179 VAL A N 1
ATOM 1417 C CA . VAL A 1 179 ? 4.100 4.087 -10.663 1.00 86.56 179 VAL A CA 1
ATOM 1418 C C . VAL A 1 179 ? 5.488 3.678 -10.211 1.00 86.56 179 VAL A C 1
ATOM 1420 O O . VAL A 1 179 ? 6.304 4.524 -9.836 1.00 86.56 179 VAL A O 1
ATOM 1423 N N . ILE A 1 180 ? 5.774 2.383 -10.293 1.00 90.00 180 ILE A N 1
ATOM 1424 C CA . ILE A 1 180 ? 7.123 1.862 -10.103 1.00 90.00 180 ILE A CA 1
ATOM 1425 C C . ILE A 1 180 ? 7.749 1.621 -11.470 1.00 90.00 180 ILE A C 1
ATOM 1427 O O . ILE A 1 180 ? 7.218 0.871 -12.286 1.00 90.00 180 ILE A O 1
ATOM 1431 N N . ILE A 1 181 ? 8.894 2.255 -11.695 1.00 91.56 181 ILE A N 1
ATOM 1432 C CA . ILE A 1 181 ? 9.783 1.970 -12.814 1.00 91.56 181 ILE A CA 1
ATOM 1433 C C . ILE A 1 181 ? 10.871 1.048 -12.271 1.00 91.56 181 ILE A C 1
ATOM 1435 O O . ILE A 1 181 ? 11.611 1.408 -11.351 1.00 91.56 181 ILE A O 1
ATOM 1439 N N . TYR A 1 182 ? 10.921 -0.164 -12.802 1.00 92.69 182 TYR A N 1
ATOM 1440 C CA . TYR A 1 182 ? 11.879 -1.196 -12.437 1.00 92.69 182 TYR A CA 1
ATOM 1441 C C . TYR A 1 182 ? 13.202 -1.012 -13.178 1.00 92.69 182 TYR A C 1
ATOM 1443 O O . TYR A 1 182 ? 13.272 -0.357 -14.218 1.00 92.69 182 TYR A O 1
ATOM 1451 N N . SER A 1 183 ? 14.258 -1.614 -12.647 1.00 92.88 183 SER A N 1
ATOM 1452 C CA . SER A 1 183 ? 15.536 -1.722 -13.329 1.00 92.88 183 SER A CA 1
ATOM 1453 C C . SER A 1 183 ? 15.382 -2.592 -14.580 1.00 92.88 183 SER A C 1
ATOM 1455 O O . SER A 1 183 ? 14.908 -3.724 -14.467 1.00 92.88 183 SER A O 1
ATOM 1457 N N . PRO A 1 184 ? 15.776 -2.109 -15.766 1.00 94.12 184 PRO A N 1
ATOM 1458 C CA . PRO A 1 184 ? 15.733 -2.900 -16.989 1.00 94.12 184 PRO A CA 1
ATOM 1459 C C . PRO A 1 184 ? 16.963 -3.810 -17.164 1.00 94.12 184 PRO A C 1
ATOM 1461 O O . PRO A 1 184 ? 16.961 -4.642 -18.068 1.00 94.12 184 PRO A O 1
ATOM 1464 N N . PHE A 1 185 ? 17.983 -3.663 -16.308 1.00 93.12 185 PHE A N 1
ATOM 1465 C CA . PHE A 1 185 ? 19.237 -4.421 -16.339 1.00 93.12 185 PHE A CA 1
ATOM 1466 C C . PHE A 1 185 ? 19.594 -4.972 -14.952 1.00 93.12 185 PHE A C 1
ATOM 1468 O O . PHE A 1 185 ? 19.271 -4.360 -13.929 1.00 93.12 185 PHE A O 1
ATOM 1475 N N . THR A 1 186 ? 20.323 -6.085 -14.933 1.00 90.31 186 THR A N 1
ATOM 1476 C CA . THR A 1 186 ? 21.087 -6.567 -13.772 1.00 90.31 186 THR A CA 1
ATOM 1477 C C . THR A 1 186 ? 22.493 -5.983 -13.852 1.00 90.31 186 THR A C 1
ATOM 1479 O O . THR A 1 186 ? 23.090 -6.011 -14.927 1.00 90.31 186 THR A O 1
ATOM 1482 N N . GLY A 1 187 ? 23.035 -5.448 -12.756 1.00 89.31 187 GLY A N 1
ATOM 1483 C CA . GLY A 1 187 ? 24.417 -4.972 -12.728 1.00 89.31 187 GLY A CA 1
ATOM 1484 C C . GLY A 1 187 ? 24.723 -3.915 -11.670 1.00 89.31 187 GLY A C 1
ATOM 1485 O O . GLY A 1 187 ? 24.074 -3.833 -10.625 1.00 89.31 187 GLY A O 1
ATOM 1486 N N . GLN A 1 188 ? 25.753 -3.105 -11.922 1.00 87.19 188 GLN A N 1
ATOM 1487 C CA . GLN A 1 188 ? 26.198 -2.070 -10.988 1.00 87.19 188 GLN A CA 1
ATOM 1488 C C . GLN A 1 188 ? 25.422 -0.769 -11.202 1.00 87.19 188 GLN A C 1
ATOM 1490 O O . GLN A 1 188 ? 25.506 -0.155 -12.262 1.00 87.19 188 GLN A O 1
ATOM 1495 N N . LEU A 1 189 ? 24.719 -0.311 -10.169 1.00 86.88 189 LEU A N 1
ATOM 1496 C CA . LEU A 1 189 ? 23.993 0.955 -10.172 1.00 86.88 189 LEU A CA 1
ATOM 1497 C C . LEU A 1 189 ? 24.964 2.121 -9.944 1.00 86.88 189 LEU A C 1
ATOM 1499 O O . LEU A 1 189 ? 25.795 2.066 -9.035 1.00 86.88 189 LEU A O 1
ATOM 1503 N N . VAL A 1 190 ? 24.823 3.198 -10.715 1.00 82.44 190 VAL A N 1
ATOM 1504 C CA . VAL A 1 190 ? 25.543 4.467 -10.532 1.00 82.44 190 VAL A CA 1
ATOM 1505 C C . VAL A 1 190 ? 24.608 5.670 -10.709 1.00 82.44 190 VAL A C 1
ATOM 1507 O O . VAL A 1 190 ? 23.653 5.615 -11.493 1.00 82.44 190 VAL A O 1
ATOM 1510 N N . PRO A 1 191 ? 24.820 6.779 -9.977 1.00 80.38 191 PRO A N 1
ATOM 1511 C CA . PRO A 1 191 ? 24.061 7.996 -10.201 1.00 80.38 191 PRO A CA 1
ATOM 1512 C C . PRO A 1 191 ? 24.417 8.567 -11.574 1.00 80.38 191 PRO A C 1
ATOM 1514 O O . PRO A 1 191 ? 25.563 8.490 -12.013 1.00 80.38 191 PRO A O 1
ATOM 1517 N N . LEU A 1 192 ? 23.454 9.231 -12.218 1.00 76.75 192 LEU A N 1
ATOM 1518 C CA . LEU A 1 192 ? 23.701 9.910 -13.496 1.00 76.75 192 LEU A CA 1
ATOM 1519 C C . LEU A 1 192 ? 24.818 10.962 -13.418 1.00 76.75 192 LEU A C 1
ATOM 1521 O O . LEU A 1 192 ? 25.438 11.252 -14.430 1.00 76.75 192 LEU A O 1
ATOM 1525 N N . SER A 1 193 ? 25.109 11.509 -12.232 1.00 73.06 193 SER A N 1
ATOM 1526 C CA . SER A 1 193 ? 26.223 12.443 -12.022 1.00 73.06 193 SER A CA 1
ATOM 1527 C C . SER A 1 193 ? 27.613 11.821 -12.202 1.00 73.06 193 SER A C 1
ATOM 1529 O O . SER A 1 193 ? 28.589 12.557 -12.263 1.00 73.06 193 SER A O 1
ATOM 1531 N N . GLN A 1 194 ? 27.717 10.489 -12.245 1.00 70.50 194 GLN A N 1
ATOM 1532 C CA . GLN A 1 194 ? 28.962 9.754 -12.501 1.00 70.50 194 GLN A CA 1
ATOM 1533 C C . GLN A 1 194 ? 29.060 9.241 -13.948 1.00 70.50 194 GLN A C 1
ATOM 1535 O O . GLN A 1 194 ? 30.027 8.569 -14.292 1.00 70.50 194 GLN A O 1
ATOM 1540 N N . VAL A 1 195 ? 28.068 9.543 -14.789 1.00 70.50 195 VAL A N 1
ATOM 1541 C CA . VAL A 1 195 ? 28.053 9.218 -16.223 1.00 70.50 195 VAL A CA 1
ATOM 1542 C C . VAL A 1 195 ? 28.654 10.391 -17.004 1.00 70.50 195 VAL A C 1
ATOM 1544 O O . VAL A 1 195 ? 28.581 11.531 -16.549 1.00 70.50 195 VAL A O 1
ATOM 1547 N N . SER A 1 196 ? 29.242 10.131 -18.177 1.00 63.12 196 SER A N 1
ATOM 1548 C CA . SER A 1 196 ? 29.844 11.155 -19.050 1.00 63.12 196 SER A CA 1
ATOM 1549 C C . SER A 1 196 ? 28.950 12.393 -19.251 1.00 63.12 196 SER A C 1
ATOM 1551 O O . SER A 1 196 ? 27.729 12.261 -19.401 1.00 63.12 196 SER A O 1
ATOM 1553 N N . GLU A 1 197 ? 29.568 13.577 -19.339 1.00 52.97 197 GLU A N 1
ATOM 1554 C CA . GLU A 1 197 ? 28.904 14.897 -19.316 1.00 52.97 197 GLU A CA 1
ATOM 1555 C C . GLU A 1 197 ? 27.717 15.037 -20.292 1.00 52.97 197 GLU A C 1
ATOM 1557 O O . GLU A 1 197 ? 26.692 15.616 -19.935 1.00 52.97 197 GLU A O 1
ATOM 1562 N N . SER A 1 198 ? 27.777 14.421 -21.479 1.00 59.84 198 SER A N 1
ATOM 1563 C CA . SER A 1 198 ? 26.743 14.549 -22.521 1.00 59.84 198 SER A CA 1
ATOM 1564 C C . SER A 1 198 ? 25.345 14.044 -22.119 1.00 59.84 198 SER A C 1
ATOM 1566 O O . SER A 1 198 ? 24.337 14.589 -22.580 1.00 59.84 198 SER A O 1
ATOM 1568 N N . PHE A 1 199 ? 25.252 13.026 -21.253 1.00 60.25 199 PHE A N 1
ATOM 1569 C CA . PHE A 1 199 ? 23.978 12.526 -20.713 1.00 60.25 199 PHE A CA 1
ATOM 1570 C C . PHE A 1 199 ? 23.626 13.174 -19.371 1.00 60.25 199 PHE A C 1
ATOM 1572 O O . PHE A 1 199 ? 22.449 13.459 -19.124 1.00 60.25 199 PHE A O 1
ATOM 1579 N N . ALA A 1 200 ? 24.633 13.424 -18.528 1.00 56.88 200 ALA A N 1
ATOM 1580 C CA . ALA A 1 200 ? 24.456 14.011 -17.204 1.00 56.88 200 ALA A CA 1
ATOM 1581 C C . ALA A 1 200 ? 23.851 15.422 -17.275 1.00 56.88 200 ALA A C 1
ATOM 1583 O O . ALA A 1 200 ? 22.936 15.725 -16.512 1.00 56.88 200 ALA A O 1
ATOM 1584 N N . GLU A 1 201 ? 24.276 16.254 -18.231 1.00 54.59 201 GLU A N 1
ATOM 1585 C CA . GLU A 1 201 ? 23.755 17.619 -18.395 1.00 54.59 201 GLU A CA 1
ATOM 1586 C C . GLU A 1 201 ? 22.303 17.654 -18.891 1.00 54.59 201 GLU A C 1
ATOM 1588 O O . GLU A 1 201 ? 21.511 18.499 -18.472 1.00 54.59 201 GLU A O 1
ATOM 1593 N N . LYS A 1 202 ? 21.916 16.715 -19.764 1.00 57.31 202 LYS A N 1
ATOM 1594 C CA . LYS A 1 202 ? 20.589 16.713 -20.402 1.00 57.31 202 LYS A CA 1
ATOM 1595 C C . LYS A 1 202 ? 19.490 16.099 -19.530 1.00 57.31 202 LYS A C 1
ATOM 1597 O O . LYS A 1 202 ? 18.319 16.437 -19.701 1.00 57.31 202 LYS A O 1
ATOM 1602 N N . TYR A 1 203 ? 19.855 15.206 -18.609 1.00 58.78 203 TYR A N 1
ATOM 1603 C CA . TYR A 1 203 ? 18.914 14.440 -17.779 1.00 58.78 203 TYR A CA 1
ATOM 1604 C C . TYR A 1 203 ? 19.239 14.495 -16.278 1.00 58.78 203 TYR A C 1
ATOM 1606 O O . TYR A 1 203 ? 18.832 13.606 -15.523 1.00 58.78 203 TYR A O 1
ATOM 1614 N N . ALA A 1 204 ? 19.954 15.540 -15.843 1.00 53.69 204 ALA A N 1
ATOM 1615 C CA . ALA A 1 204 ? 20.378 15.742 -14.461 1.00 53.69 204 ALA A CA 1
ATOM 1616 C C . ALA A 1 204 ? 19.237 15.470 -13.460 1.00 53.69 204 ALA A C 1
ATOM 1618 O O . ALA A 1 204 ? 18.215 16.159 -13.438 1.00 53.69 204 ALA A O 1
ATOM 1619 N N . GLY A 1 205 ? 19.413 14.442 -12.625 1.00 57.25 205 GLY A N 1
ATOM 1620 C CA . GLY A 1 205 ? 18.550 14.166 -11.474 1.00 57.25 205 GLY A CA 1
ATOM 1621 C C . GLY A 1 205 ? 17.247 13.396 -11.733 1.00 57.25 205 GLY A C 1
ATOM 1622 O O . GLY A 1 205 ? 16.490 13.207 -10.785 1.00 57.25 205 GLY A O 1
ATOM 1623 N N . LYS A 1 206 ? 16.968 12.915 -12.955 1.00 73.75 206 LYS A N 1
ATOM 1624 C CA . LYS A 1 206 ? 15.730 12.161 -13.270 1.00 73.75 206 LYS A CA 1
ATOM 1625 C C . LYS A 1 206 ? 15.972 10.695 -13.655 1.00 73.75 206 LYS A C 1
ATOM 1627 O O . LYS A 1 206 ? 15.330 10.181 -14.567 1.00 73.75 206 LYS A O 1
ATOM 1632 N N . GLY A 1 207 ? 16.894 10.008 -12.982 1.00 78.31 207 GLY A N 1
ATOM 1633 C CA . GLY A 1 207 ? 17.131 8.582 -13.214 1.00 78.31 207 GLY A CA 1
ATOM 1634 C C . GLY A 1 207 ? 18.456 8.068 -12.669 1.00 78.31 207 GLY A C 1
ATOM 1635 O O . GLY A 1 207 ? 19.083 8.707 -11.823 1.00 78.31 207 GLY A O 1
ATOM 1636 N N . TYR A 1 208 ? 18.874 6.921 -13.195 1.00 83.19 208 TYR A N 1
ATOM 1637 C CA . TYR A 1 208 ? 20.118 6.231 -12.857 1.00 83.19 208 TYR A CA 1
ATOM 1638 C C . TYR A 1 208 ? 20.812 5.729 -14.117 1.00 83.19 208 TYR A C 1
ATOM 1640 O O . TYR A 1 208 ? 20.193 5.645 -15.174 1.00 83.19 208 TYR A O 1
ATOM 1648 N N . ALA A 1 209 ? 22.078 5.345 -14.000 1.00 85.06 209 ALA A N 1
ATOM 1649 C CA . ALA A 1 209 ? 22.701 4.474 -14.983 1.00 85.06 209 ALA A CA 1
ATOM 1650 C C . ALA A 1 209 ? 23.128 3.165 -14.333 1.00 85.06 209 ALA A C 1
ATOM 1652 O O . ALA A 1 209 ? 23.351 3.090 -13.124 1.00 85.06 209 ALA A O 1
ATOM 1653 N N . ILE A 1 210 ? 23.180 2.119 -15.145 1.00 87.19 210 ILE A N 1
ATOM 1654 C CA . ILE A 1 210 ? 23.533 0.776 -14.706 1.00 87.19 210 ILE A CA 1
ATOM 1655 C C . ILE A 1 210 ? 24.632 0.276 -15.631 1.00 87.19 210 ILE A C 1
ATOM 1657 O O . ILE A 1 210 ? 24.480 0.372 -16.842 1.00 87.19 210 ILE A O 1
ATOM 1661 N N . TYR A 1 211 ? 25.724 -0.248 -15.085 1.00 85.75 211 TYR A N 1
ATOM 1662 C CA . TYR A 1 211 ? 26.663 -1.073 -15.844 1.00 85.75 211 TYR A CA 1
ATOM 1663 C C . TYR A 1 211 ? 26.104 -2.490 -15.876 1.00 85.75 211 TYR A C 1
ATOM 1665 O O . TYR A 1 211 ? 26.117 -3.139 -14.823 1.00 85.75 211 TYR A O 1
ATOM 1673 N N . PRO A 1 212 ? 25.557 -2.959 -17.011 1.00 87.62 212 PRO A N 1
ATOM 1674 C CA . PRO A 1 212 ? 24.948 -4.276 -17.066 1.00 87.62 212 PRO A CA 1
ATOM 1675 C C . PRO A 1 212 ? 26.006 -5.352 -16.804 1.00 87.62 212 PRO A C 1
ATOM 1677 O O . PRO A 1 212 ? 27.135 -5.246 -17.275 1.00 87.62 212 PRO A O 1
ATOM 1680 N N . SER A 1 213 ? 25.649 -6.388 -16.055 1.00 87.62 213 SER A N 1
ATOM 1681 C CA . SER A 1 213 ? 26.447 -7.614 -15.922 1.00 87.62 213 SER A CA 1
ATOM 1682 C C . SER A 1 213 ? 25.938 -8.734 -16.831 1.00 87.62 213 SER A C 1
ATOM 1684 O O . SER A 1 213 ? 26.592 -9.764 -16.957 1.00 87.62 213 SER A O 1
ATOM 1686 N N . GLU A 1 214 ? 24.772 -8.537 -17.447 1.00 90.12 214 GLU A N 1
ATOM 1687 C CA . GLU A 1 214 ? 24.072 -9.503 -18.291 1.00 90.12 214 GLU A CA 1
ATOM 1688 C C . GLU A 1 214 ? 23.564 -8.814 -19.564 1.00 90.12 214 GLU A C 1
ATOM 1690 O O . GLU A 1 214 ? 23.154 -7.651 -19.538 1.00 90.12 214 GLU A O 1
ATOM 1695 N N . GLY A 1 215 ? 23.556 -9.556 -20.672 1.00 90.00 215 GLY A N 1
ATOM 1696 C CA . GLY A 1 215 ? 23.164 -9.085 -22.003 1.00 90.00 215 GLY A CA 1
ATOM 1697 C C . GLY A 1 215 ? 21.660 -9.102 -22.245 1.00 90.00 215 GLY A C 1
ATOM 1698 O O . GLY A 1 215 ? 21.207 -9.535 -23.300 1.00 90.00 215 GLY A O 1
ATOM 1699 N N . THR A 1 216 ? 20.859 -8.718 -21.252 1.00 92.81 216 THR A N 1
ATOM 1700 C CA . THR A 1 216 ? 19.396 -8.778 -21.337 1.00 92.81 216 THR A CA 1
ATOM 1701 C C . THR A 1 216 ? 18.787 -7.454 -20.919 1.00 92.81 216 THR A C 1
ATOM 1703 O O . THR A 1 216 ? 19.006 -6.965 -19.813 1.00 92.81 216 THR A O 1
ATOM 1706 N N . LEU A 1 217 ? 17.977 -6.892 -21.814 1.00 93.94 217 LEU A N 1
ATOM 1707 C CA . LEU A 1 217 ? 17.157 -5.723 -21.560 1.00 93.94 217 LEU A CA 1
ATOM 1708 C C . LEU A 1 217 ? 15.715 -6.150 -21.284 1.00 93.94 217 LEU A C 1
ATOM 1710 O O . LEU A 1 217 ? 15.062 -6.746 -22.144 1.00 93.94 217 LEU A O 1
ATOM 1714 N N . GLN A 1 218 ? 15.184 -5.762 -20.128 1.00 95.31 218 GLN A N 1
ATOM 1715 C CA . GLN A 1 218 ? 13.780 -5.958 -19.769 1.00 95.31 218 GLN A CA 1
ATOM 1716 C C . GLN A 1 218 ? 13.001 -4.642 -19.747 1.00 95.31 218 GLN A C 1
ATOM 1718 O O . GLN A 1 218 ? 13.555 -3.566 -19.532 1.00 95.31 218 GLN A O 1
ATOM 1723 N N . SER A 1 219 ? 11.684 -4.721 -19.935 1.00 95.88 219 SER A N 1
ATOM 1724 C CA . SER A 1 219 ? 10.819 -3.552 -19.837 1.00 95.88 219 SER A CA 1
ATOM 1725 C C . SER A 1 219 ? 10.748 -3.053 -18.392 1.00 95.88 219 SER A C 1
ATOM 1727 O O . SER A 1 219 ? 10.337 -3.808 -17.506 1.00 95.88 219 SER A O 1
ATOM 1729 N N . PRO A 1 220 ? 11.061 -1.776 -18.124 1.00 94.62 220 PRO A N 1
ATOM 1730 C CA . PRO A 1 220 ? 11.041 -1.232 -16.773 1.00 94.62 220 PRO A CA 1
ATOM 1731 C C . PRO A 1 220 ? 9.618 -0.960 -16.259 1.00 94.62 220 PRO A C 1
ATOM 1733 O O . PRO A 1 220 ? 9.436 -0.715 -15.074 1.00 94.62 220 PRO A O 1
ATOM 1736 N N . ALA A 1 221 ? 8.594 -1.000 -17.113 1.00 95.12 221 ALA A N 1
ATOM 1737 C CA . ALA A 1 221 ? 7.190 -0.895 -16.718 1.00 95.12 221 ALA A CA 1
ATOM 1738 C C . ALA A 1 221 ? 6.282 -1.547 -17.771 1.00 95.12 221 ALA A C 1
ATOM 1740 O O . ALA A 1 221 ? 6.729 -1.891 -18.867 1.00 95.12 221 ALA A O 1
ATOM 1741 N N . ALA A 1 222 ? 5.000 -1.711 -17.450 1.00 94.88 222 ALA A N 1
ATOM 1742 C CA . ALA A 1 222 ? 4.002 -2.012 -18.469 1.00 94.88 222 ALA A CA 1
ATOM 1743 C C . ALA A 1 222 ? 3.715 -0.747 -19.293 1.00 94.88 222 ALA A C 1
ATOM 1745 O O . ALA A 1 222 ? 3.638 0.350 -18.733 1.00 94.88 222 ALA A O 1
ATOM 1746 N N . GLY A 1 223 ? 3.563 -0.878 -20.609 1.00 94.94 223 GLY A N 1
ATOM 1747 C CA . GLY A 1 223 ? 3.327 0.273 -21.476 1.00 94.94 223 GLY A CA 1
ATOM 1748 C C . GLY A 1 223 ? 3.577 -0.009 -22.951 1.00 94.94 223 GLY A C 1
ATOM 1749 O O . GLY A 1 223 ? 3.593 -1.156 -23.387 1.00 94.94 223 GLY A O 1
ATOM 1750 N N . THR A 1 224 ? 3.785 1.055 -23.721 1.00 96.94 224 THR A N 1
ATOM 1751 C CA . THR A 1 224 ? 3.996 1.000 -25.171 1.00 96.94 224 THR A CA 1
ATOM 1752 C C . THR A 1 224 ? 5.413 1.425 -25.531 1.00 96.94 224 THR A C 1
ATOM 1754 O O . THR A 1 224 ? 5.847 2.511 -25.147 1.00 96.94 224 THR A O 1
ATOM 1757 N N . ILE A 1 225 ? 6.125 0.616 -26.313 1.00 97.06 225 ILE A N 1
ATOM 1758 C CA . ILE A 1 225 ? 7.401 1.017 -26.913 1.00 97.06 225 ILE A CA 1
ATOM 1759 C C . ILE A 1 225 ? 7.104 2.010 -28.038 1.00 97.06 225 ILE A C 1
ATOM 1761 O O . ILE A 1 225 ? 6.528 1.643 -29.056 1.00 97.06 225 ILE A O 1
ATOM 1765 N N . THR A 1 226 ? 7.441 3.284 -27.852 1.00 94.88 226 THR A N 1
ATOM 1766 C CA . THR A 1 226 ? 7.111 4.356 -28.807 1.00 94.88 226 THR A CA 1
ATOM 1767 C C . THR A 1 226 ? 8.204 4.616 -29.831 1.00 94.88 226 THR A C 1
ATOM 1769 O O . THR A 1 226 ? 7.921 5.221 -30.861 1.00 94.88 226 THR A O 1
ATOM 1772 N N . ALA A 1 227 ? 9.435 4.188 -29.552 1.00 92.75 227 ALA A N 1
ATOM 1773 C CA . ALA A 1 227 ? 10.545 4.249 -30.494 1.00 92.75 227 ALA A CA 1
ATOM 1774 C C . ALA A 1 227 ? 11.675 3.303 -30.078 1.00 92.75 227 ALA A C 1
ATOM 1776 O O . ALA A 1 227 ? 12.034 3.255 -28.897 1.00 92.75 227 ALA A O 1
ATOM 1777 N N . ILE A 1 228 ? 12.284 2.653 -31.064 1.00 90.69 228 ILE A N 1
ATOM 1778 C CA . ILE A 1 228 ? 13.535 1.902 -30.975 1.00 90.69 228 ILE A CA 1
ATOM 1779 C C . ILE A 1 228 ? 14.517 2.526 -31.978 1.00 90.69 228 ILE A C 1
ATOM 1781 O O . ILE A 1 228 ? 14.138 2.882 -33.094 1.00 90.69 228 ILE A O 1
ATOM 1785 N N . THR A 1 229 ? 15.780 2.724 -31.597 1.00 85.00 229 THR A N 1
ATOM 1786 C CA . THR A 1 229 ? 16.796 3.185 -32.564 1.00 85.00 229 THR A CA 1
ATOM 1787 C C . THR A 1 229 ? 17.086 2.103 -33.607 1.00 85.00 229 THR A C 1
ATOM 1789 O O . THR A 1 229 ? 16.902 0.921 -33.343 1.00 85.00 229 THR A O 1
ATOM 1792 N N . SER A 1 230 ? 17.564 2.488 -34.796 1.00 77.56 230 SER A N 1
ATOM 1793 C CA . SER A 1 230 ? 17.752 1.573 -35.939 1.00 77.56 230 SER A CA 1
ATOM 1794 C C . SER A 1 230 ? 18.588 0.324 -35.635 1.00 77.56 230 SER A C 1
ATOM 1796 O O . SER A 1 230 ? 18.349 -0.711 -36.244 1.00 77.56 230 SER A O 1
ATOM 1798 N N . HIS A 1 231 ? 19.524 0.426 -34.688 1.00 76.44 231 HIS A N 1
ATOM 1799 C CA . HIS A 1 231 ? 20.417 -0.657 -34.261 1.00 76.44 231 HIS A CA 1
ATOM 1800 C C . HIS A 1 231 ? 20.014 -1.289 -32.914 1.00 76.44 231 HIS A C 1
ATOM 1802 O O . HIS A 1 231 ? 20.776 -2.058 -32.351 1.00 76.44 231 HIS A O 1
ATOM 1808 N N . GLY A 1 232 ? 18.858 -0.932 -32.338 1.00 80.12 232 GLY A N 1
ATOM 1809 C CA . GLY A 1 232 ? 18.386 -1.512 -31.071 1.00 80.12 232 GLY A CA 1
ATOM 1810 C C . GLY A 1 232 ? 19.083 -1.004 -29.802 1.00 80.12 232 GLY A C 1
ATOM 1811 O O . GLY A 1 232 ? 18.875 -1.575 -28.737 1.00 80.12 232 GLY A O 1
ATOM 1812 N N . GLY A 1 233 ? 19.880 0.069 -29.880 1.00 80.75 233 GLY A N 1
ATOM 1813 C CA . GLY A 1 233 ? 20.653 0.605 -28.748 1.00 80.75 233 GLY A CA 1
ATOM 1814 C C . GLY A 1 233 ? 19.890 1.545 -27.802 1.00 80.75 233 GLY A C 1
ATOM 1815 O O . GLY A 1 233 ? 20.390 1.883 -26.735 1.00 80.75 233 GLY A O 1
ATOM 1816 N N . ALA A 1 234 ? 18.682 2.001 -28.148 1.00 87.06 234 ALA A N 1
ATOM 1817 C CA . ALA A 1 234 ? 17.866 2.803 -27.238 1.00 87.06 234 ALA A CA 1
ATOM 1818 C C . ALA A 1 234 ? 16.368 2.609 -27.468 1.00 87.06 234 ALA A C 1
ATOM 1820 O O . ALA A 1 234 ? 15.915 2.448 -28.601 1.00 87.06 234 ALA A O 1
ATOM 1821 N N . TYR A 1 235 ? 15.612 2.699 -26.375 1.00 92.69 235 TYR A N 1
ATOM 1822 C CA . TYR A 1 235 ? 14.180 2.435 -26.322 1.00 92.69 235 TYR A CA 1
ATOM 1823 C C . TYR A 1 235 ? 13.472 3.581 -25.611 1.00 92.69 235 TYR A C 1
ATOM 1825 O O . TYR A 1 235 ? 13.913 4.058 -24.561 1.00 92.69 235 TYR A O 1
ATOM 1833 N N . ARG A 1 236 ? 12.339 4.008 -26.165 1.00 92.75 236 ARG A N 1
ATOM 1834 C CA . ARG A 1 236 ? 11.377 4.863 -25.470 1.00 92.75 236 ARG A CA 1
ATOM 1835 C C . ARG A 1 236 ? 10.175 4.028 -25.081 1.00 92.75 236 ARG A C 1
ATOM 1837 O O . ARG A 1 236 ? 9.494 3.488 -25.947 1.00 92.75 236 ARG A O 1
ATOM 1844 N N . LEU A 1 237 ? 9.911 3.955 -23.786 1.00 95.50 237 LEU A N 1
ATOM 1845 C CA . LEU A 1 237 ? 8.713 3.347 -23.233 1.00 95.50 237 LEU A CA 1
ATOM 1846 C C . LEU A 1 237 ? 7.790 4.456 -22.740 1.00 95.50 237 LEU A C 1
ATOM 1848 O O . LEU A 1 237 ? 8.184 5.290 -21.928 1.00 95.50 237 LEU A O 1
ATOM 1852 N N . LYS A 1 238 ? 6.548 4.439 -23.206 1.00 95.00 238 LYS A N 1
ATOM 1853 C CA . LYS A 1 238 ? 5.471 5.259 -22.672 1.00 95.00 238 LYS A CA 1
ATOM 1854 C C . LYS A 1 238 ? 4.632 4.417 -21.717 1.00 95.00 238 LYS A C 1
ATOM 1856 O O . LYS A 1 238 ? 4.106 3.381 -22.115 1.00 95.00 238 LYS A O 1
ATOM 1861 N N . THR A 1 239 ? 4.494 4.872 -20.481 1.00 94.06 239 THR A N 1
ATOM 1862 C CA . THR A 1 239 ? 3.568 4.324 -19.485 1.00 94.06 239 THR A CA 1
ATOM 1863 C C . THR A 1 239 ? 2.655 5.440 -18.972 1.00 94.06 239 THR A C 1
ATOM 1865 O O . THR A 1 239 ? 2.790 6.590 -19.394 1.00 94.06 239 THR A O 1
ATOM 1868 N N . VAL A 1 240 ? 1.696 5.104 -18.117 1.00 90.62 240 VAL A N 1
ATOM 1869 C CA . VAL A 1 240 ? 0.734 6.057 -17.551 1.00 90.62 240 VAL A CA 1
ATOM 1870 C C . VAL A 1 240 ? 0.765 5.989 -16.033 1.00 90.62 240 VAL A C 1
ATOM 1872 O O . VAL A 1 240 ? 0.963 4.917 -15.459 1.00 90.62 240 VAL A O 1
ATOM 1875 N N . ASP A 1 241 ? 0.585 7.135 -15.386 1.00 87.31 241 ASP A N 1
ATOM 1876 C CA . ASP A 1 241 ? 0.386 7.190 -13.943 1.00 87.31 241 ASP A CA 1
ATOM 1877 C C . ASP A 1 241 ? -1.044 6.785 -13.533 1.00 87.31 241 ASP A C 1
ATOM 1879 O O . ASP A 1 241 ? -1.913 6.618 -14.397 1.00 87.31 241 ASP A O 1
ATOM 1883 N N . PRO A 1 242 ? -1.325 6.599 -12.228 1.00 81.50 242 PRO A N 1
ATOM 1884 C CA . PRO A 1 242 ? -2.662 6.232 -11.763 1.00 81.50 242 PRO A CA 1
ATOM 1885 C C . PRO A 1 242 ? -3.760 7.256 -12.091 1.00 81.50 242 PRO A C 1
ATOM 1887 O O . PRO A 1 242 ? -4.937 6.907 -12.044 1.00 81.50 242 PRO A O 1
ATOM 1890 N N . LEU A 1 243 ? -3.399 8.500 -12.430 1.00 83.00 243 LEU A N 1
ATOM 1891 C CA . LEU A 1 243 ? -4.321 9.557 -12.858 1.00 83.00 243 LEU A CA 1
ATOM 1892 C C . LEU A 1 243 ? -4.438 9.661 -14.391 1.00 83.00 243 LEU A C 1
ATOM 1894 O O . LEU A 1 243 ? -5.193 10.494 -14.894 1.00 83.00 243 LEU A O 1
ATOM 1898 N N . GLY A 1 244 ? -3.735 8.804 -15.137 1.00 84.00 244 GLY A N 1
ATOM 1899 C CA . GLY A 1 244 ? -3.765 8.735 -16.595 1.00 84.00 244 GLY A CA 1
ATOM 1900 C C . GLY A 1 244 ? -2.809 9.696 -17.305 1.00 84.00 244 GLY A C 1
ATOM 1901 O O . GLY A 1 244 ? -2.925 9.854 -18.520 1.00 84.00 244 GLY A O 1
ATOM 1902 N N . ALA A 1 245 ? -1.880 10.342 -16.594 1.00 87.12 245 ALA A N 1
ATOM 1903 C CA . ALA A 1 245 ? -0.880 11.197 -17.223 1.00 87.12 245 ALA A CA 1
ATOM 1904 C C . ALA A 1 245 ? 0.283 10.376 -17.794 1.00 87.12 245 ALA A C 1
ATOM 1906 O O . ALA A 1 245 ? 0.727 9.382 -17.218 1.00 87.12 245 ALA A O 1
ATOM 1907 N N . ASP A 1 246 ? 0.808 10.827 -18.931 1.00 90.75 246 ASP A N 1
ATOM 1908 C CA . ASP A 1 246 ? 1.882 10.141 -19.640 1.00 90.75 246 ASP A CA 1
ATOM 1909 C C . ASP A 1 246 ? 3.230 10.254 -18.908 1.00 90.75 246 ASP A C 1
ATOM 1911 O O . ASP A 1 246 ? 3.673 11.342 -18.525 1.00 90.75 246 ASP A O 1
ATOM 1915 N N . VAL A 1 247 ? 3.930 9.126 -18.804 1.00 91.19 247 VAL A N 1
ATOM 1916 C CA . VAL A 1 247 ? 5.316 9.014 -18.338 1.00 91.19 247 VAL A CA 1
ATOM 1917 C C . VAL A 1 247 ? 6.153 8.415 -19.467 1.00 91.19 247 VAL A C 1
ATOM 1919 O O . VAL A 1 247 ? 5.897 7.301 -19.922 1.00 91.19 247 VAL A O 1
ATOM 1922 N N . GLU A 1 248 ? 7.187 9.128 -19.908 1.00 91.38 248 GLU A N 1
ATOM 1923 C CA . GLU A 1 248 ? 8.150 8.632 -20.892 1.00 91.38 248 GLU A CA 1
ATOM 1924 C C . GLU A 1 248 ? 9.456 8.215 -20.214 1.00 91.38 248 GLU A C 1
ATOM 1926 O O . GLU A 1 248 ? 10.194 9.043 -19.670 1.00 91.38 248 GLU A O 1
ATOM 1931 N N . VAL A 1 249 ? 9.775 6.929 -20.314 1.00 91.81 249 VAL A N 1
ATOM 1932 C CA . VAL A 1 249 ? 11.039 6.340 -19.877 1.00 91.81 249 VAL A CA 1
ATOM 1933 C C . VAL A 1 249 ? 11.949 6.175 -21.090 1.00 91.81 249 VAL A C 1
ATOM 1935 O O . VAL A 1 249 ? 11.558 5.594 -22.104 1.00 91.81 249 VAL A O 1
ATOM 1938 N N . LEU A 1 250 ? 13.168 6.694 -20.994 1.00 90.44 250 LEU A N 1
ATOM 1939 C CA . LEU A 1 250 ? 14.230 6.487 -21.968 1.00 90.44 250 LEU A CA 1
ATOM 1940 C C . LEU A 1 250 ? 15.238 5.495 -21.392 1.00 90.44 250 LEU A C 1
ATOM 1942 O O . LEU A 1 250 ? 15.775 5.701 -20.304 1.00 90.44 250 LEU A O 1
ATOM 1946 N N . ILE A 1 251 ? 15.499 4.447 -22.159 1.00 91.25 251 ILE A N 1
ATOM 1947 C CA . ILE A 1 251 ? 16.479 3.411 -21.858 1.00 91.25 251 ILE A CA 1
ATOM 1948 C C . ILE A 1 251 ? 17.540 3.481 -22.948 1.00 91.25 251 ILE A C 1
ATOM 1950 O O . ILE A 1 251 ? 17.201 3.476 -24.133 1.00 91.25 251 ILE A O 1
ATOM 1954 N N . HIS A 1 252 ? 18.806 3.553 -22.566 1.00 86.94 252 HIS A N 1
ATOM 1955 C CA . HIS A 1 252 ? 19.920 3.590 -23.502 1.00 86.94 252 HIS A CA 1
ATOM 1956 C C . HIS A 1 252 ? 20.941 2.521 -23.129 1.00 86.94 252 HIS A C 1
ATOM 1958 O O . HIS A 1 252 ? 21.410 2.500 -21.995 1.00 86.94 252 HIS A O 1
ATOM 1964 N N . ILE A 1 253 ? 21.280 1.660 -24.086 1.00 83.88 253 ILE A N 1
ATOM 1965 C CA . ILE A 1 253 ? 22.387 0.712 -23.992 1.00 83.88 253 ILE A CA 1
ATOM 1966 C C . ILE A 1 253 ? 23.603 1.419 -24.579 1.00 83.88 253 ILE A C 1
ATOM 1968 O O . ILE A 1 253 ? 23.657 1.684 -25.780 1.00 83.88 253 ILE A O 1
ATOM 1972 N N . SER A 1 254 ? 24.559 1.786 -23.729 1.00 71.62 254 SER A N 1
ATOM 1973 C CA . SER A 1 254 ? 25.787 2.416 -24.216 1.00 71.62 254 SER A CA 1
ATOM 1974 C C . SER A 1 254 ? 26.706 1.352 -24.791 1.00 71.62 254 SER A C 1
ATOM 1976 O O . SER A 1 254 ? 27.084 0.417 -24.091 1.00 71.62 254 SER A O 1
ATOM 1978 N N . ALA A 1 255 ? 27.044 1.507 -26.067 1.00 61.91 255 ALA A N 1
ATOM 1979 C CA . ALA A 1 255 ? 27.817 0.550 -26.833 1.00 61.91 255 ALA A CA 1
ATOM 1980 C C . ALA A 1 255 ? 28.956 1.268 -27.574 1.00 61.91 255 ALA A C 1
ATOM 1982 O O . ALA A 1 255 ? 28.736 2.306 -28.202 1.00 61.91 255 ALA A O 1
ATOM 1983 N N . HIS A 1 256 ? 30.171 0.726 -27.490 1.00 54.88 256 HIS A N 1
ATOM 1984 C CA . HIS A 1 256 ? 31.339 1.195 -28.236 1.00 54.88 256 HIS A CA 1
ATOM 1985 C C . HIS A 1 256 ? 31.963 0.017 -28.998 1.00 54.88 256 HIS A C 1
ATOM 1987 O O . HIS A 1 256 ? 32.273 -0.992 -28.368 1.00 54.88 256 HIS A O 1
ATOM 1993 N N . PRO A 1 257 ? 32.215 0.131 -30.316 1.00 50.97 257 PRO A N 1
ATOM 1994 C CA . PRO A 1 257 ? 32.155 1.339 -31.144 1.00 50.97 257 PRO A CA 1
ATOM 1995 C C . PRO A 1 257 ? 30.729 1.693 -31.597 1.00 50.97 257 PRO A C 1
ATOM 1997 O O . PRO A 1 257 ? 29.831 0.868 -31.585 1.00 50.97 257 PRO A O 1
ATOM 2000 N N . TRP A 1 258 ? 30.511 2.937 -32.024 1.00 52.16 258 TRP A N 1
ATOM 2001 C CA . TRP A 1 258 ? 29.194 3.445 -32.453 1.00 52.16 258 TRP A CA 1
ATOM 2002 C C . TRP A 1 258 ? 28.715 2.864 -33.799 1.00 52.16 258 TRP A C 1
ATOM 2004 O O . TRP A 1 258 ? 27.654 3.240 -34.292 1.00 52.16 258 TRP A O 1
ATOM 2014 N N . ASP A 1 259 ? 29.505 1.957 -34.377 1.00 51.09 259 ASP A N 1
ATOM 2015 C CA . ASP A 1 259 ? 29.339 1.347 -35.699 1.00 51.09 259 ASP A CA 1
ATOM 2016 C C . ASP A 1 259 ? 29.024 -0.155 -35.569 1.00 51.09 259 ASP A C 1
ATOM 2018 O O . ASP A 1 259 ? 29.570 -1.007 -36.268 1.00 51.09 259 ASP A O 1
ATOM 2022 N N . LEU A 1 260 ? 28.197 -0.499 -34.580 1.00 54.75 260 LEU A N 1
ATOM 2023 C CA . LEU A 1 260 ? 27.754 -1.872 -34.367 1.00 54.75 260 LEU A CA 1
ATOM 2024 C C . LEU A 1 260 ? 26.667 -2.195 -35.387 1.00 54.75 260 LEU A C 1
ATOM 2026 O O . LEU A 1 260 ? 25.600 -1.575 -35.406 1.00 54.75 260 LEU A O 1
ATOM 2030 N N . SER A 1 261 ? 26.956 -3.176 -36.238 1.00 56.84 261 SER A N 1
ATOM 2031 C CA . SER A 1 261 ? 25.963 -3.791 -37.109 1.00 56.84 261 SER A CA 1
ATOM 2032 C C . SER A 1 261 ? 24.810 -4.363 -36.274 1.00 56.84 261 SER A C 1
ATOM 2034 O O . SER A 1 261 ? 24.938 -4.617 -35.074 1.00 56.84 261 SER A O 1
ATOM 2036 N N . ASN A 1 262 ? 23.672 -4.623 -36.922 1.00 59.97 262 ASN A N 1
ATOM 2037 C CA . ASN A 1 262 ? 22.510 -5.272 -36.296 1.00 59.97 262 ASN A CA 1
ATOM 2038 C C . ASN A 1 262 ? 22.810 -6.673 -35.714 1.00 59.97 262 ASN A C 1
ATOM 2040 O O . ASN A 1 262 ? 21.917 -7.293 -35.147 1.00 59.97 262 ASN A O 1
ATOM 2044 N N . ASP A 1 263 ? 24.037 -7.179 -35.842 1.00 68.44 263 ASP A N 1
ATOM 2045 C CA . ASP A 1 263 ? 24.427 -8.528 -35.439 1.00 68.44 263 ASP A CA 1
ATOM 2046 C C . ASP A 1 263 ? 24.595 -8.675 -33.914 1.00 68.44 263 ASP A C 1
ATOM 2048 O O . ASP A 1 263 ? 24.564 -9.791 -33.402 1.00 68.44 263 ASP A O 1
ATOM 2052 N N . TYR A 1 264 ? 24.723 -7.563 -33.176 1.00 76.56 264 TYR A N 1
ATOM 2053 C CA . TYR A 1 264 ? 24.972 -7.567 -31.724 1.00 76.56 264 TYR A CA 1
ATOM 2054 C C . TYR A 1 264 ? 23.730 -7.336 -30.858 1.00 76.56 264 TYR A C 1
ATOM 2056 O O . TYR A 1 264 ? 23.802 -7.491 -29.639 1.00 76.56 264 TYR A O 1
ATOM 2064 N N . PHE A 1 265 ? 22.602 -6.964 -31.470 1.00 85.06 265 PHE A N 1
ATOM 2065 C CA . PHE A 1 265 ? 21.336 -6.704 -30.786 1.00 85.06 265 PHE A CA 1
ATOM 2066 C C . PHE A 1 265 ? 20.234 -7.582 -31.375 1.00 85.06 265 PHE A C 1
ATOM 2068 O O . PHE A 1 265 ? 19.799 -7.398 -32.510 1.00 85.06 265 PHE A O 1
ATOM 2075 N N . GLN A 1 266 ? 19.724 -8.507 -30.571 1.00 89.62 266 GLN A N 1
ATOM 2076 C CA . GLN A 1 266 ? 18.552 -9.309 -30.894 1.00 89.62 266 GLN A CA 1
ATOM 2077 C C . GLN A 1 266 ? 17.312 -8.652 -30.289 1.00 89.62 266 GLN A C 1
ATOM 2079 O O . GLN A 1 266 ? 16.905 -8.935 -29.160 1.00 89.62 266 GLN A O 1
ATOM 2084 N N . VAL A 1 267 ? 16.719 -7.728 -31.046 1.00 90.88 267 VAL A N 1
ATOM 2085 C CA . VAL A 1 267 ? 15.516 -7.002 -30.623 1.00 90.88 267 VAL A CA 1
ATOM 2086 C C . VAL A 1 267 ? 14.295 -7.927 -30.694 1.00 90.88 267 VAL A C 1
ATOM 2088 O O . VAL A 1 267 ? 13.945 -8.434 -31.759 1.00 90.88 267 VAL A O 1
ATOM 2091 N N . ALA A 1 268 ? 13.614 -8.122 -29.564 1.00 92.12 268 ALA A N 1
ATOM 2092 C CA . ALA A 1 268 ? 12.457 -9.015 -29.431 1.00 92.12 268 ALA A CA 1
ATOM 2093 C C . ALA A 1 268 ? 11.103 -8.312 -29.662 1.00 92.12 268 ALA A C 1
ATOM 2095 O O . ALA A 1 268 ? 10.052 -8.956 -29.700 1.00 92.12 268 ALA A O 1
ATOM 2096 N N . VAL A 1 269 ? 11.107 -6.983 -29.792 1.00 93.56 269 VAL A N 1
ATOM 2097 C CA . VAL A 1 269 ? 9.909 -6.140 -29.928 1.00 93.56 269 VAL A CA 1
ATOM 2098 C C . VAL A 1 269 ? 10.042 -5.148 -31.087 1.00 93.56 269 VAL A C 1
ATOM 2100 O O . VAL A 1 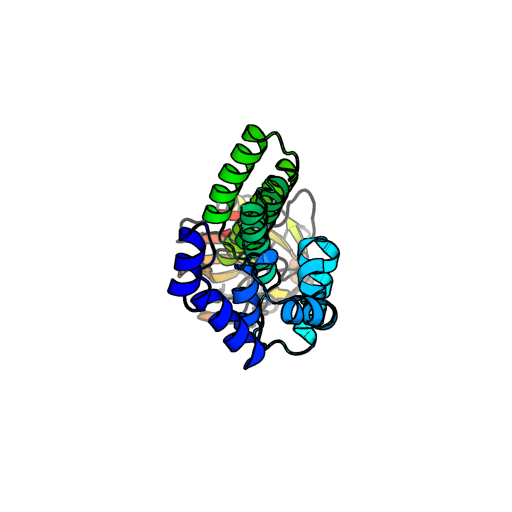269 ? 11.099 -4.995 -31.687 1.00 93.56 269 VAL A O 1
ATOM 2103 N N . ARG A 1 270 ? 8.952 -4.454 -31.419 1.00 92.19 270 ARG A N 1
ATOM 2104 C CA . ARG A 1 270 ? 8.912 -3.433 -32.478 1.00 92.19 270 ARG A CA 1
ATOM 2105 C C . ARG A 1 270 ? 8.280 -2.141 -31.976 1.00 92.19 270 ARG A C 1
ATOM 2107 O O . ARG A 1 270 ? 7.574 -2.154 -30.966 1.00 92.19 270 ARG A O 1
ATOM 2114 N N . ASP A 1 271 ? 8.460 -1.060 -32.725 1.00 93.06 271 ASP A N 1
ATOM 2115 C CA . ASP A 1 271 ? 7.752 0.199 -32.491 1.00 93.06 271 ASP A CA 1
ATOM 2116 C C . ASP A 1 271 ? 6.231 -0.019 -32.421 1.00 93.06 271 ASP A C 1
ATOM 2118 O O . ASP A 1 271 ? 5.637 -0.752 -33.217 1.00 93.06 271 ASP A O 1
ATOM 2122 N N . GLY A 1 272 ? 5.599 0.608 -31.432 1.00 93.69 272 GLY A N 1
ATOM 2123 C CA . GLY A 1 272 ? 4.175 0.485 -31.128 1.00 93.69 272 GLY A CA 1
ATOM 2124 C C . GLY A 1 272 ? 3.784 -0.768 -30.337 1.00 93.69 272 GLY A C 1
ATOM 2125 O O . GLY A 1 272 ? 2.603 -0.935 -30.033 1.00 93.69 272 GLY A O 1
ATOM 2126 N N . ALA A 1 273 ? 4.723 -1.658 -29.993 1.00 94.25 273 ALA A N 1
ATOM 2127 C CA . ALA A 1 273 ? 4.411 -2.855 -29.214 1.00 94.25 273 ALA A CA 1
ATOM 2128 C C . ALA A 1 273 ? 3.973 -2.509 -27.780 1.00 94.25 273 ALA A C 1
ATOM 2130 O O . ALA A 1 273 ? 4.609 -1.700 -27.104 1.00 94.25 273 ALA A O 1
ATOM 2131 N N . GLN A 1 274 ? 2.910 -3.167 -27.310 1.00 95.19 274 GLN A N 1
ATOM 2132 C CA . GLN A 1 274 ? 2.550 -3.199 -25.892 1.00 95.19 274 GLN A CA 1
ATOM 2133 C C . GLN A 1 274 ? 3.404 -4.251 -25.187 1.00 95.19 274 GLN A C 1
ATOM 2135 O O . GLN A 1 274 ? 3.544 -5.368 -25.689 1.00 95.19 274 GLN A O 1
ATOM 2140 N N . VAL A 1 275 ? 3.955 -3.898 -24.033 1.00 95.44 275 VAL A N 1
ATOM 2141 C CA . VAL A 1 275 ? 4.836 -4.763 -23.248 1.00 95.44 275 VAL A CA 1
ATOM 2142 C C . VAL A 1 275 ? 4.392 -4.796 -21.794 1.00 95.44 275 VAL A C 1
ATOM 2144 O O . VAL A 1 275 ? 3.936 -3.792 -21.242 1.00 95.44 275 VAL A O 1
ATOM 2147 N N . ALA A 1 276 ? 4.525 -5.960 -21.165 1.00 94.62 276 ALA A N 1
ATOM 2148 C CA . ALA A 1 276 ? 4.381 -6.088 -19.721 1.00 94.62 276 ALA A CA 1
ATOM 2149 C C . ALA A 1 276 ? 5.657 -5.608 -19.012 1.00 94.62 276 ALA A C 1
ATOM 2151 O O . ALA A 1 276 ? 6.750 -5.633 -19.581 1.00 94.62 276 ALA A O 1
ATOM 2152 N N . ALA A 1 277 ? 5.539 -5.207 -17.743 1.00 90.62 277 ALA A N 1
ATOM 2153 C CA . ALA A 1 277 ? 6.719 -4.983 -16.913 1.00 90.62 277 ALA A CA 1
ATOM 2154 C C . ALA A 1 277 ? 7.560 -6.268 -16.851 1.00 90.62 277 ALA A C 1
ATOM 2156 O O . ALA A 1 277 ? 7.008 -7.364 -16.751 1.00 90.62 277 ALA A O 1
ATOM 2157 N N . LYS A 1 278 ? 8.887 -6.119 -16.884 1.00 92.75 278 LYS A N 1
ATOM 2158 C CA . LYS A 1 278 ? 9.880 -7.207 -16.848 1.00 92.75 278 LYS A CA 1
ATOM 2159 C C . LYS A 1 278 ? 9.904 -8.109 -18.088 1.00 92.75 278 LYS A C 1
ATOM 2161 O O . LYS A 1 278 ? 10.676 -9.059 -18.135 1.00 92.75 278 LYS A O 1
ATOM 2166 N N . GLN A 1 279 ? 9.104 -7.812 -19.112 1.00 95.06 279 GLN A N 1
ATOM 2167 C CA . GLN A 1 279 ? 9.174 -8.518 -20.389 1.00 95.06 279 GLN A CA 1
ATOM 2168 C C . GLN A 1 279 ? 10.511 -8.234 -21.084 1.00 95.06 279 GLN A C 1
ATOM 2170 O O . GLN A 1 279 ? 10.907 -7.074 -21.184 1.00 95.06 279 GLN A O 1
ATOM 2175 N N . THR A 1 280 ? 11.177 -9.264 -21.607 1.00 95.62 280 THR A N 1
ATOM 2176 C CA . THR A 1 280 ? 12.394 -9.104 -22.415 1.00 95.62 280 THR A CA 1
ATOM 2177 C C . THR A 1 280 ? 12.112 -8.277 -23.670 1.00 95.62 280 THR A C 1
ATOM 2179 O O . THR A 1 280 ? 11.182 -8.569 -24.424 1.00 95.62 280 THR A O 1
ATOM 2182 N N . LEU A 1 281 ? 12.916 -7.235 -23.882 1.00 94.44 281 LEU A N 1
ATOM 2183 C CA . LEU A 1 281 ? 12.843 -6.340 -25.039 1.00 94.44 281 LEU A CA 1
ATOM 2184 C C . LEU A 1 281 ? 13.967 -6.603 -26.039 1.00 94.44 281 LEU A C 1
ATOM 2186 O O . LEU A 1 281 ? 13.753 -6.478 -27.243 1.00 94.44 281 LEU A O 1
ATOM 2190 N N . CYS A 1 282 ? 15.158 -6.937 -25.545 1.00 92.88 282 CYS A N 1
ATOM 2191 C CA . CYS A 1 282 ? 16.342 -7.165 -26.362 1.00 92.88 282 CYS A CA 1
ATOM 2192 C C . CYS A 1 282 ? 17.326 -8.067 -25.624 1.00 92.88 282 CYS A C 1
ATOM 2194 O O . CYS A 1 282 ? 17.510 -7.922 -24.414 1.00 92.88 282 CYS A O 1
ATOM 2196 N N . GLU A 1 283 ? 18.001 -8.934 -26.365 1.00 91.44 283 GLU A N 1
ATOM 2197 C CA . GLU A 1 283 ? 19.239 -9.578 -25.929 1.00 91.44 283 GLU A CA 1
ATOM 2198 C C . GLU A 1 283 ? 20.407 -8.952 -26.692 1.00 91.44 283 GLU A C 1
ATOM 2200 O O . GLU A 1 283 ? 20.247 -8.549 -27.845 1.00 91.44 283 GLU A O 1
ATOM 2205 N N . PHE A 1 284 ? 21.558 -8.789 -26.049 1.00 86.94 284 PHE A N 1
ATOM 2206 C CA . PHE A 1 284 ? 22.726 -8.166 -26.665 1.00 86.94 284 PHE A CA 1
ATOM 2207 C C . PHE A 1 284 ? 24.029 -8.805 -26.191 1.00 86.94 284 PHE A C 1
ATOM 2209 O O . PHE A 1 284 ? 24.117 -9.333 -25.083 1.00 86.94 284 PHE A O 1
ATOM 2216 N N . ASP A 1 285 ? 25.045 -8.769 -27.049 1.00 84.75 285 ASP A N 1
ATOM 2217 C CA . ASP A 1 285 ? 26.329 -9.424 -26.799 1.00 84.75 285 ASP A CA 1
ATOM 2218 C C . ASP A 1 285 ? 27.206 -8.607 -25.835 1.00 84.75 285 ASP A C 1
ATOM 2220 O O . ASP A 1 285 ? 27.789 -7.588 -26.205 1.00 84.75 285 ASP A O 1
ATOM 2224 N N . MET A 1 286 ? 27.323 -9.075 -24.590 1.00 80.50 286 MET A N 1
ATOM 2225 C CA . MET A 1 286 ? 28.142 -8.432 -23.557 1.00 80.50 286 MET A CA 1
ATOM 2226 C C . MET A 1 286 ? 29.640 -8.429 -23.870 1.00 80.50 286 MET A C 1
ATOM 2228 O O . MET A 1 286 ? 30.335 -7.512 -23.435 1.00 80.50 286 MET A O 1
ATOM 2232 N N . GLU A 1 287 ? 30.163 -9.430 -24.579 1.00 76.50 287 GLU A N 1
ATOM 2233 C CA . GLU A 1 287 ? 31.585 -9.475 -24.937 1.00 76.50 287 GLU A CA 1
ATOM 2234 C C . GLU A 1 287 ? 31.890 -8.388 -25.966 1.00 76.50 287 GLU A C 1
ATOM 2236 O O . GLU A 1 287 ? 32.843 -7.625 -25.800 1.00 76.50 287 GLU A O 1
ATOM 2241 N N . ALA A 1 288 ? 31.014 -8.235 -26.962 1.00 70.12 288 ALA A N 1
ATOM 2242 C CA . ALA A 1 288 ? 31.104 -7.149 -27.929 1.00 70.12 288 ALA A CA 1
ATOM 2243 C C . ALA A 1 288 ? 31.017 -5.768 -27.254 1.00 70.12 288 ALA A C 1
ATOM 2245 O O . ALA A 1 288 ? 31.831 -4.894 -27.560 1.00 70.12 288 ALA A O 1
ATOM 2246 N N . MET A 1 289 ? 30.107 -5.582 -26.286 1.00 68.88 289 MET A N 1
ATOM 2247 C CA . MET A 1 289 ? 29.948 -4.304 -25.567 1.00 68.88 289 MET A CA 1
ATOM 2248 C C . MET A 1 289 ? 31.133 -3.934 -24.656 1.00 68.88 289 MET A C 1
ATOM 2250 O O . MET A 1 289 ? 31.297 -2.757 -24.327 1.00 68.88 289 MET A O 1
ATOM 2254 N N . ASN A 1 290 ? 31.951 -4.915 -24.257 1.00 66.50 290 ASN A N 1
ATOM 2255 C CA . ASN A 1 290 ? 33.114 -4.746 -23.375 1.00 66.50 290 ASN A CA 1
ATOM 2256 C C . ASN A 1 290 ? 34.466 -4.834 -24.110 1.00 66.50 290 ASN A C 1
ATOM 2258 O O . ASN A 1 290 ? 35.514 -4.774 -23.473 1.00 66.50 290 ASN A O 1
ATOM 2262 N N . SER A 1 291 ? 34.459 -4.996 -25.436 1.00 56.00 291 SER A N 1
ATOM 2263 C CA . SER A 1 291 ? 35.656 -5.300 -26.238 1.00 56.00 291 SER A CA 1
ATOM 2264 C C . SER A 1 291 ? 36.636 -4.131 -26.440 1.00 56.00 291 SER A C 1
ATOM 2266 O O . SER A 1 291 ? 37.727 -4.344 -26.967 1.00 56.00 291 SER A O 1
ATOM 2268 N N . ASN A 1 292 ? 36.293 -2.914 -26.004 1.00 52.34 292 ASN A N 1
ATOM 2269 C CA . ASN A 1 292 ? 37.189 -1.755 -26.020 1.00 52.34 292 ASN A CA 1
ATOM 2270 C C . ASN A 1 292 ? 37.590 -1.358 -24.590 1.00 52.34 292 ASN A C 1
ATOM 2272 O O . ASN A 1 292 ? 36.729 -1.205 -23.728 1.00 52.34 292 ASN A O 1
ATOM 2276 N N . ASP A 1 293 ? 38.891 -1.131 -24.373 1.00 47.66 293 ASP A N 1
ATOM 2277 C CA . ASP A 1 293 ? 39.547 -0.810 -23.085 1.00 47.66 293 ASP A CA 1
ATOM 2278 C C . ASP A 1 293 ? 39.041 0.468 -22.371 1.00 47.66 293 ASP A C 1
ATOM 2280 O O . ASP A 1 293 ? 39.482 0.775 -21.261 1.00 47.66 293 ASP A O 1
ATOM 2284 N N . ASP A 1 294 ? 38.103 1.221 -22.954 1.00 50.00 294 ASP A N 1
ATOM 2285 C CA . ASP A 1 294 ? 37.445 2.335 -22.267 1.00 50.00 294 ASP A CA 1
ATOM 2286 C C . ASP A 1 294 ? 36.273 1.787 -21.435 1.00 50.00 294 ASP A C 1
ATOM 2288 O O . ASP A 1 294 ? 35.139 1.677 -21.896 1.00 50.00 294 ASP A O 1
ATOM 2292 N N . HIS A 1 295 ? 36.584 1.412 -20.192 1.00 47.78 295 HIS A N 1
ATOM 2293 C CA . HIS A 1 295 ? 35.752 0.777 -19.155 1.00 47.78 295 HIS A CA 1
ATOM 2294 C C . HIS A 1 295 ? 34.434 1.493 -18.748 1.00 47.78 295 HIS A C 1
ATOM 2296 O O . HIS A 1 295 ? 34.027 1.419 -17.588 1.00 47.78 295 HIS A O 1
ATOM 2302 N N . ASN A 1 296 ? 33.743 2.203 -19.643 1.00 53.34 296 ASN A N 1
ATOM 2303 C CA . ASN A 1 296 ? 32.706 3.170 -19.275 1.00 53.34 296 ASN A CA 1
ATOM 2304 C C . ASN A 1 296 ? 31.348 2.995 -19.988 1.00 53.34 296 ASN A C 1
ATOM 2306 O O . ASN A 1 296 ? 30.589 3.957 -20.129 1.00 53.34 296 ASN A O 1
ATOM 2310 N N . SER A 1 297 ? 30.988 1.770 -20.381 1.00 62.66 297 SER A N 1
ATOM 2311 C CA . SER A 1 297 ? 29.682 1.432 -20.980 1.00 62.66 297 SER A CA 1
ATOM 2312 C C . SER A 1 297 ? 28.543 1.381 -19.940 1.00 62.66 297 SER A C 1
ATOM 2314 O O . SER A 1 297 ? 27.888 0.359 -19.744 1.00 62.66 297 SER A O 1
ATOM 2316 N N . SER A 1 298 ? 28.293 2.487 -19.231 1.00 67.94 298 SER A N 1
ATOM 2317 C CA . SER A 1 298 ? 27.097 2.614 -18.378 1.00 67.94 298 SER A CA 1
ATOM 2318 C C . SER A 1 298 ? 25.862 2.817 -19.247 1.00 67.94 298 SER A C 1
ATOM 2320 O O . SER A 1 298 ? 25.897 3.620 -20.170 1.00 67.94 298 SER A O 1
ATOM 2322 N N . SER A 1 299 ? 24.767 2.120 -18.957 1.00 77.00 299 SER A N 1
ATOM 2323 C CA . SER A 1 299 ? 23.492 2.186 -19.679 1.00 77.00 299 SER A CA 1
ATOM 2324 C C . SER A 1 299 ? 22.472 3.031 -18.894 1.00 77.00 299 SER A C 1
ATOM 2326 O O . SER A 1 299 ? 21.965 2.577 -17.861 1.00 77.00 299 SER A O 1
ATOM 2328 N N . PRO A 1 300 ? 22.195 4.287 -19.305 1.00 76.50 300 PRO A N 1
ATOM 2329 C CA . PRO A 1 300 ? 21.259 5.168 -18.614 1.00 76.50 300 PRO A CA 1
ATOM 2330 C C . PRO A 1 300 ? 19.800 4.714 -18.718 1.00 76.50 300 PRO A C 1
ATOM 2332 O O . PRO A 1 300 ? 19.314 4.325 -19.781 1.00 76.50 300 PRO A O 1
ATOM 2335 N N . VAL A 1 301 ? 19.076 4.875 -17.613 1.00 79.06 301 VAL A N 1
ATOM 2336 C CA . VAL A 1 301 ? 17.630 4.676 -17.492 1.00 79.06 301 VAL A CA 1
ATOM 2337 C C . VAL A 1 301 ? 17.042 5.926 -16.851 1.00 79.06 301 VAL A C 1
ATOM 2339 O O . VAL A 1 301 ? 17.253 6.201 -15.665 1.00 79.06 301 VAL A O 1
ATOM 2342 N N . VAL A 1 302 ? 16.326 6.720 -17.646 1.00 82.25 302 VAL A N 1
ATOM 2343 C CA . VAL A 1 302 ? 15.897 8.066 -17.247 1.00 82.25 302 VAL A CA 1
ATOM 2344 C C . VAL A 1 302 ? 14.425 8.308 -17.533 1.00 82.25 302 VAL A C 1
ATOM 2346 O O . VAL A 1 302 ? 13.883 7.862 -18.543 1.00 82.25 302 VAL A O 1
ATOM 2349 N N . ILE A 1 303 ? 13.776 9.075 -16.663 1.00 80.38 303 ILE A N 1
ATOM 2350 C CA . ILE A 1 303 ? 12.458 9.640 -16.940 1.00 80.38 303 ILE A CA 1
ATOM 2351 C C . ILE A 1 303 ? 12.672 10.872 -17.807 1.00 80.38 303 ILE A C 1
ATOM 2353 O O . ILE A 1 303 ? 13.092 11.931 -17.333 1.00 80.38 303 ILE A O 1
ATOM 2357 N N . LYS A 1 304 ? 12.415 10.715 -19.104 1.00 78.69 304 LYS A N 1
ATOM 2358 C CA . LYS A 1 304 ? 12.619 11.765 -20.098 1.00 78.69 304 LYS A CA 1
ATOM 2359 C C . LYS A 1 304 ? 11.553 12.848 -19.980 1.00 78.69 304 LYS A C 1
ATOM 2361 O O . LYS A 1 304 ? 11.873 14.033 -20.041 1.00 78.69 304 LYS A O 1
ATOM 2366 N N . ASN A 1 305 ? 10.301 12.435 -19.831 1.00 78.88 305 ASN A N 1
ATOM 2367 C CA . ASN A 1 305 ? 9.167 13.335 -19.712 1.00 78.88 305 ASN A CA 1
ATOM 2368 C C . ASN A 1 305 ? 8.136 12.753 -18.745 1.00 78.88 305 ASN A C 1
ATOM 2370 O O . ASN A 1 305 ? 7.972 11.540 -18.653 1.00 78.88 305 ASN A O 1
ATOM 2374 N N . TYR A 1 306 ? 7.444 13.633 -18.038 1.00 82.19 306 TYR A N 1
ATOM 2375 C CA . TYR A 1 306 ? 6.319 13.290 -17.188 1.00 82.19 306 TYR A CA 1
ATOM 2376 C C . TYR A 1 306 ? 5.301 14.421 -17.301 1.00 82.19 306 TYR A C 1
ATOM 2378 O O . TYR A 1 306 ? 5.607 15.558 -16.946 1.00 82.19 306 TYR A O 1
ATOM 2386 N N . ALA A 1 307 ? 4.129 14.117 -17.860 1.00 75.12 307 ALA A N 1
ATOM 2387 C CA . ALA A 1 307 ? 3.071 15.094 -18.112 1.00 75.12 307 ALA A CA 1
ATOM 2388 C C . ALA A 1 307 ? 2.230 15.412 -16.861 1.00 75.12 307 ALA A C 1
ATOM 2390 O O . ALA A 1 307 ? 1.442 16.356 -16.880 1.00 75.12 307 ALA A O 1
ATOM 2391 N N . GLY A 1 308 ? 2.388 14.628 -15.789 1.00 75.69 308 GLY A N 1
ATOM 2392 C CA . GLY A 1 308 ? 1.743 14.856 -14.498 1.00 75.69 308 GLY A CA 1
ATOM 2393 C C . GLY A 1 308 ? 2.498 15.853 -13.611 1.00 75.69 308 GLY A C 1
ATOM 2394 O O . GLY A 1 308 ? 3.586 16.328 -13.930 1.00 75.69 308 GLY A O 1
ATOM 2395 N N . ASN A 1 309 ? 1.912 16.162 -12.455 1.00 74.00 309 ASN A N 1
ATOM 2396 C CA . ASN A 1 309 ? 2.450 17.083 -11.443 1.00 74.00 309 ASN A CA 1
ATOM 2397 C C . ASN A 1 309 ? 3.054 16.367 -10.217 1.00 74.00 309 ASN A C 1
ATOM 2399 O O . ASN A 1 309 ? 3.370 17.008 -9.215 1.00 74.00 309 ASN A O 1
ATOM 2403 N N . GLY A 1 310 ? 3.199 15.044 -10.294 1.00 76.69 310 GLY A N 1
ATOM 2404 C CA . GLY A 1 310 ? 3.696 14.212 -9.203 1.00 76.69 310 GLY A CA 1
ATOM 2405 C C . GLY A 1 310 ? 5.201 14.333 -8.914 1.00 76.69 310 GLY A C 1
ATOM 2406 O O . GLY A 1 310 ? 5.959 15.000 -9.620 1.00 76.69 310 GLY A O 1
ATOM 2407 N N . THR A 1 311 ? 5.667 13.627 -7.880 1.00 81.00 311 THR A N 1
ATOM 2408 C CA . THR A 1 311 ? 7.086 13.580 -7.494 1.00 81.00 311 THR A CA 1
ATOM 2409 C C . THR A 1 311 ? 7.777 12.313 -7.987 1.00 81.00 311 THR A C 1
ATOM 2411 O O . THR A 1 311 ? 7.293 11.205 -7.759 1.00 81.00 311 THR A O 1
ATOM 2414 N N . ILE A 1 312 ? 8.939 12.483 -8.625 1.00 82.75 312 ILE A N 1
ATOM 2415 C CA . ILE A 1 312 ? 9.831 11.399 -9.057 1.00 82.75 312 ILE A CA 1
ATOM 2416 C C . ILE A 1 312 ? 10.874 11.191 -7.962 1.00 82.75 312 ILE A C 1
ATOM 2418 O O . ILE A 1 312 ? 11.579 12.130 -7.588 1.00 82.75 312 ILE A O 1
ATOM 2422 N N . ARG A 1 313 ? 10.968 9.971 -7.434 1.00 81.06 313 ARG A N 1
ATOM 2423 C CA . ARG A 1 313 ? 11.888 9.623 -6.355 1.00 81.06 313 ARG A CA 1
ATOM 2424 C C . ARG A 1 313 ? 12.734 8.402 -6.711 1.00 81.06 313 ARG A C 1
ATOM 2426 O O . ARG A 1 313 ? 12.170 7.366 -7.061 1.00 81.06 313 ARG A O 1
ATOM 2433 N N . PRO A 1 314 ? 14.063 8.488 -6.575 1.00 78.00 314 PRO A N 1
ATOM 2434 C CA . PRO A 1 314 ? 14.906 7.301 -6.557 1.00 78.00 314 PRO A CA 1
ATOM 2435 C C . PRO A 1 314 ? 14.507 6.350 -5.416 1.00 78.00 314 PRO A C 1
ATOM 2437 O O . PRO A 1 314 ? 14.269 6.821 -4.302 1.00 78.00 314 PRO A O 1
ATOM 2440 N N . ILE A 1 315 ? 14.429 5.037 -5.678 1.00 75.38 315 ILE A N 1
ATOM 2441 C CA . ILE A 1 315 ? 14.128 4.033 -4.637 1.00 75.38 315 ILE A CA 1
ATOM 2442 C C . ILE A 1 315 ? 15.407 3.545 -3.936 1.00 75.38 315 ILE A C 1
ATOM 2444 O O . ILE A 1 315 ? 15.450 3.599 -2.704 1.00 75.38 315 ILE A O 1
ATOM 2448 N N . PRO A 1 316 ? 16.466 3.099 -4.643 1.00 70.31 316 PRO A N 1
ATOM 2449 C CA . PRO A 1 316 ? 17.690 2.668 -3.979 1.00 70.31 316 PRO A CA 1
ATOM 2450 C C . PRO A 1 316 ? 18.423 3.861 -3.353 1.00 70.31 316 PRO A C 1
ATOM 2452 O O . PRO A 1 316 ? 18.810 4.806 -4.047 1.00 70.31 316 PRO A O 1
ATOM 2455 N N . SER A 1 317 ? 18.683 3.808 -2.044 1.00 58.88 317 SER A N 1
ATOM 2456 C CA . SER A 1 317 ? 19.633 4.738 -1.432 1.00 58.88 317 SER A CA 1
ATOM 2457 C C . SER A 1 317 ? 21.040 4.380 -1.903 1.00 58.88 317 SER A C 1
ATOM 2459 O O . SER A 1 317 ? 21.563 3.317 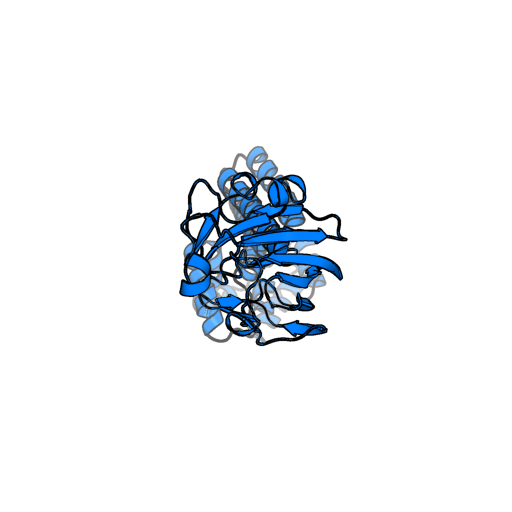-1.568 1.00 58.88 317 SER A O 1
ATOM 2461 N N . PHE A 1 318 ? 21.679 5.282 -2.651 1.00 52.75 318 PHE A N 1
ATOM 2462 C CA . PHE A 1 318 ? 23.021 5.055 -3.197 1.00 52.75 318 PHE A CA 1
ATOM 2463 C C . PHE A 1 318 ? 24.091 4.805 -2.112 1.00 52.75 318 PHE A C 1
ATOM 2465 O O . PHE A 1 318 ? 25.152 4.258 -2.395 1.00 52.75 318 PHE A O 1
ATOM 2472 N N . SER A 1 319 ? 23.814 5.162 -0.849 1.00 48.09 319 SER A N 1
ATOM 2473 C CA . SER A 1 319 ? 24.695 4.869 0.290 1.00 48.09 319 SER A CA 1
ATOM 2474 C C . SER A 1 319 ? 24.734 3.388 0.690 1.00 48.09 319 SER A C 1
ATOM 2476 O O . SER A 1 319 ? 25.618 2.999 1.448 1.00 48.09 319 SER A O 1
ATOM 2478 N N . SER A 1 320 ? 23.779 2.571 0.231 1.00 49.75 320 SER A N 1
ATOM 2479 C CA . SER A 1 320 ? 23.522 1.223 0.761 1.00 49.75 320 SER A CA 1
ATOM 2480 C C . SER A 1 320 ? 23.726 0.105 -0.264 1.00 49.75 320 SER A C 1
ATOM 2482 O O . SER A 1 320 ? 24.110 -0.998 0.116 1.00 49.75 320 SER A O 1
ATOM 2484 N N . THR A 1 321 ? 23.506 0.367 -1.555 1.00 55.34 321 THR A N 1
ATOM 2485 C CA . THR A 1 321 ? 23.523 -0.669 -2.602 1.00 55.34 321 THR A CA 1
ATOM 2486 C C . THR A 1 321 ? 24.216 -0.183 -3.871 1.00 55.34 321 THR A C 1
ATOM 2488 O O . THR A 1 321 ? 23.788 0.779 -4.502 1.00 55.34 321 THR A O 1
ATOM 2491 N N . LYS A 1 322 ? 25.297 -0.880 -4.255 1.00 75.56 322 LYS A N 1
ATOM 2492 C CA . LYS A 1 322 ? 26.018 -0.678 -5.528 1.00 75.56 322 LYS A CA 1
ATOM 2493 C C . LYS A 1 322 ? 25.573 -1.635 -6.638 1.00 75.56 322 LYS A C 1
ATOM 2495 O O . LYS A 1 322 ? 25.963 -1.439 -7.780 1.00 75.56 322 LYS A O 1
ATOM 2500 N N . GLN A 1 323 ? 24.783 -2.658 -6.320 1.00 85.12 323 GLN A N 1
ATOM 2501 C CA . GLN A 1 323 ? 24.240 -3.611 -7.290 1.00 85.12 323 GLN A CA 1
ATOM 2502 C C . GLN A 1 323 ? 22.713 -3.596 -7.288 1.00 85.12 323 GLN A C 1
ATOM 2504 O O . GLN A 1 323 ? 22.098 -3.285 -6.267 1.00 85.12 323 GLN A O 1
ATOM 2509 N N . ILE A 1 324 ? 22.134 -3.929 -8.439 1.00 88.06 324 ILE A N 1
ATOM 2510 C CA . ILE A 1 324 ? 20.695 -4.035 -8.676 1.00 88.06 324 ILE A CA 1
ATOM 2511 C C . ILE A 1 324 ? 20.419 -5.175 -9.661 1.00 88.06 324 ILE A C 1
ATOM 2513 O O . ILE A 1 324 ? 21.208 -5.385 -10.583 1.00 88.06 324 ILE A O 1
ATOM 2517 N N . ASN A 1 325 ? 19.314 -5.901 -9.493 1.00 90.88 325 ASN A N 1
ATOM 2518 C CA . ASN A 1 325 ? 18.883 -6.916 -10.453 1.00 90.88 325 ASN A CA 1
ATOM 2519 C C . ASN A 1 325 ? 17.841 -6.353 -11.421 1.00 90.88 325 ASN A C 1
ATOM 2521 O O . ASN A 1 325 ? 17.082 -5.438 -11.081 1.00 90.88 325 ASN A O 1
ATOM 2525 N N . ALA A 1 326 ? 17.753 -6.933 -12.619 1.00 88.94 326 ALA A N 1
ATOM 2526 C CA . ALA A 1 326 ? 16.645 -6.651 -13.520 1.00 88.94 326 ALA 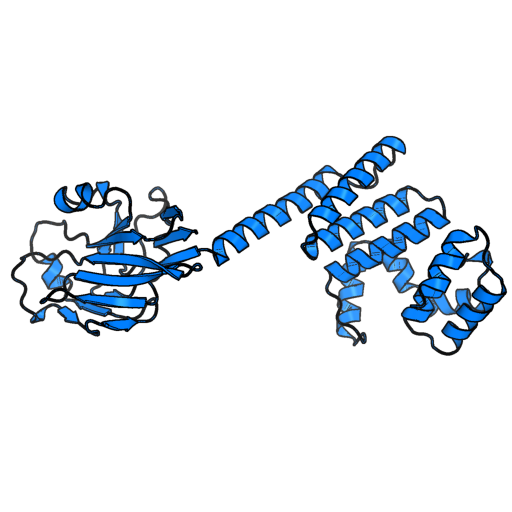A CA 1
ATOM 2527 C C . ALA A 1 326 ? 15.308 -6.960 -12.820 1.00 88.94 326 ALA A C 1
ATOM 2529 O O . ALA A 1 326 ? 15.134 -7.991 -12.169 1.00 88.94 326 ALA A O 1
ATOM 2530 N N . GLY A 1 327 ? 14.355 -6.034 -12.919 1.00 86.81 327 GLY A N 1
ATOM 2531 C CA . GLY A 1 327 ? 13.059 -6.143 -12.257 1.00 86.81 327 GLY A CA 1
ATOM 2532 C C . GLY A 1 327 ? 13.017 -5.677 -10.795 1.00 86.81 327 GLY A C 1
ATOM 2533 O O . GLY A 1 327 ? 11.923 -5.702 -10.218 1.00 86.81 327 GLY A O 1
ATOM 2534 N N . ASP A 1 328 ? 14.132 -5.221 -10.213 1.00 87.69 328 ASP A N 1
ATOM 2535 C CA . ASP A 1 328 ? 14.136 -4.538 -8.913 1.00 87.69 328 ASP A CA 1
ATOM 2536 C C . ASP A 1 328 ? 13.581 -3.107 -9.044 1.00 87.69 328 ASP A C 1
ATOM 2538 O O . ASP A 1 328 ? 13.768 -2.466 -10.081 1.00 87.69 328 ASP A O 1
ATOM 2542 N N . PRO A 1 329 ? 12.882 -2.558 -8.035 1.00 88.12 329 PRO A N 1
ATOM 2543 C CA . PRO A 1 329 ? 12.372 -1.188 -8.092 1.00 88.12 329 PRO A CA 1
ATOM 2544 C C . PRO A 1 329 ? 13.500 -0.145 -8.194 1.00 88.12 329 PRO A C 1
ATOM 2546 O O . PRO A 1 329 ? 14.385 -0.097 -7.341 1.00 88.12 329 PRO A O 1
ATOM 2549 N N . LEU A 1 330 ? 13.441 0.734 -9.201 1.00 86.44 330 LEU A N 1
ATOM 2550 C CA . LEU A 1 330 ? 14.473 1.744 -9.466 1.00 86.44 330 LEU A CA 1
ATOM 2551 C C . LEU A 1 330 ? 13.983 3.169 -9.161 1.00 86.44 330 LEU A C 1
ATOM 2553 O O . LEU A 1 330 ? 14.659 3.936 -8.472 1.00 86.44 330 LEU A O 1
ATOM 2557 N N . ILE A 1 331 ? 12.798 3.529 -9.657 1.00 87.25 331 ILE A N 1
ATOM 2558 C CA . ILE A 1 331 ? 12.208 4.865 -9.509 1.00 87.25 331 ILE A CA 1
ATOM 2559 C C . ILE A 1 331 ? 10.743 4.720 -9.105 1.00 87.25 331 ILE A C 1
ATOM 2561 O O . ILE A 1 331 ? 10.011 3.902 -9.658 1.00 87.25 331 ILE A O 1
ATOM 2565 N N . MET A 1 332 ? 10.310 5.543 -8.157 1.00 87.38 332 MET A N 1
ATOM 2566 C CA . MET A 1 332 ? 8.917 5.696 -7.763 1.00 87.38 332 MET A CA 1
ATOM 2567 C C . MET A 1 332 ? 8.412 7.054 -8.240 1.00 87.38 332 MET A C 1
ATOM 2569 O O . MET A 1 332 ? 8.981 8.088 -7.890 1.00 87.38 332 MET A O 1
ATOM 2573 N N . ILE A 1 333 ? 7.331 7.063 -9.007 1.00 85.50 333 ILE A N 1
ATOM 2574 C CA . ILE A 1 333 ? 6.613 8.279 -9.390 1.00 85.50 333 ILE A CA 1
ATOM 2575 C C . ILE A 1 333 ? 5.327 8.292 -8.582 1.00 85.50 333 ILE A C 1
ATOM 2577 O O . ILE A 1 333 ? 4.568 7.340 -8.661 1.00 85.50 333 ILE A O 1
ATOM 2581 N N . THR A 1 334 ? 5.096 9.332 -7.788 1.00 82.56 334 THR A N 1
ATOM 2582 C CA . THR A 1 334 ? 3.874 9.486 -6.976 1.00 82.56 334 THR A CA 1
ATOM 2583 C C . THR A 1 334 ? 3.090 10.676 -7.479 1.00 82.56 334 THR A C 1
ATOM 2585 O O . THR A 1 334 ? 3.685 11.744 -7.602 1.00 82.56 334 THR A O 1
ATOM 2588 N N . THR A 1 335 ? 1.806 10.496 -7.771 1.00 72.94 335 THR A N 1
ATOM 2589 C CA . THR A 1 335 ? 0.882 11.584 -8.131 1.00 72.94 335 THR A CA 1
ATOM 2590 C C . THR A 1 335 ? 0.386 12.308 -6.895 1.00 72.94 335 THR A C 1
ATOM 2592 O O . THR A 1 335 ? -0.052 11.602 -5.955 1.00 72.94 335 THR A O 1
#

Sequence (335 aa):
MNESFVLGHIMSRNSDPEMVERAVAEYQSTPNLTNFCTLLFIPPADLPATVLDDVPGRFTELTQLLVDSEQTATFLQDHASQGFPFTLSTWQLQYWTGVLRVCHGIYQTNIPWVLAGYQLQILGLVGRGKRDAARELFQQLSAAQEEYGAEVVKLEELDHYIRHAETVDKQAHRASNAVIIYSPFTGQLVPLSQVSESFAEKYAGKGYAIYPSEGTLQSPAAGTITAITSHGGAYRLKTVDPLGADVEVLIHISAHPWDLSNDYFQVAVRDGAQVAAKQTLCEFDMEAMNSNDDHNSSSPVVIKNYAGNGTIRPIPSFSSTKQINAGDPLIMITT

Organism: NCBI:txid553207

pLDDT: mean 71.48, std 16.6, range [34.09, 97.06]